Protein AF-A0A534CPM8-F1 (afdb_monomer_lite)

Structure (mmCIF, N/CA/C/O backbone):
data_AF-A0A534CPM8-F1
#
_entry.id   AF-A0A534CPM8-F1
#
loop_
_atom_site.group_PDB
_atom_site.id
_atom_site.type_symbol
_atom_site.label_atom_id
_atom_site.label_alt_id
_atom_site.label_comp_id
_atom_site.label_asym_id
_atom_site.label_entity_id
_atom_site.label_seq_id
_atom_site.pdbx_PDB_ins_code
_atom_site.Cartn_x
_atom_site.Cartn_y
_atom_site.Cartn_z
_atom_site.occupancy
_atom_site.B_iso_or_equiv
_atom_site.auth_seq_id
_atom_site.auth_comp_id
_atom_site.auth_asym_id
_atom_site.auth_atom_id
_atom_site.pdbx_PDB_model_num
ATOM 1 N N . MET A 1 1 ? -31.915 5.706 25.051 1.00 58.00 1 MET A N 1
ATOM 2 C CA . MET A 1 1 ? -32.765 5.298 23.914 1.00 58.00 1 MET A CA 1
ATOM 3 C C . MET A 1 1 ? -32.071 4.129 23.241 1.00 58.00 1 MET A C 1
ATOM 5 O O . MET A 1 1 ? -30.913 4.283 22.853 1.00 58.00 1 MET A O 1
ATOM 9 N N . ASP A 1 2 ? -32.713 2.965 23.218 1.00 71.50 2 ASP A N 1
ATOM 10 C CA . ASP A 1 2 ? -32.132 1.778 22.596 1.00 71.50 2 ASP A CA 1
ATOM 11 C C . ASP A 1 2 ? -32.227 1.932 21.075 1.00 71.50 2 ASP A C 1
ATOM 13 O O . ASP A 1 2 ? -33.300 2.225 20.547 1.00 71.50 2 ASP A O 1
ATOM 17 N N . MET A 1 3 ? -31.090 1.872 20.386 1.00 85.31 3 MET A N 1
ATOM 18 C CA . MET A 1 3 ? -31.023 2.078 18.938 1.00 85.31 3 MET A CA 1
ATOM 19 C C . MET A 1 3 ? -30.599 0.767 18.287 1.00 85.31 3 MET A C 1
ATOM 21 O O . MET A 1 3 ? -29.641 0.150 18.760 1.00 85.31 3 MET A O 1
ATOM 25 N N . PRO A 1 4 ? -31.262 0.346 17.196 1.00 90.06 4 PRO A N 1
ATOM 26 C CA . PRO A 1 4 ? -30.927 -0.906 16.539 1.00 90.06 4 PRO A CA 1
ATOM 27 C C . PRO A 1 4 ? -29.489 -0.857 16.032 1.00 90.06 4 PRO A C 1
ATOM 29 O O . PRO A 1 4 ? -29.071 0.141 15.439 1.00 90.06 4 PRO A O 1
ATOM 32 N N . THR A 1 5 ? -28.755 -1.946 16.243 1.00 91.62 5 THR A N 1
ATOM 33 C CA . THR A 1 5 ? -27.402 -2.110 15.712 1.00 91.62 5 THR A CA 1
ATOM 34 C C . THR A 1 5 ? -27.419 -3.069 14.527 1.00 91.62 5 THR A C 1
ATOM 36 O O . THR A 1 5 ? -28.100 -4.093 14.561 1.00 91.62 5 THR A O 1
ATOM 39 N N . ARG A 1 6 ? -26.688 -2.728 13.465 1.00 92.12 6 ARG A N 1
ATOM 40 C CA . ARG A 1 6 ? -26.524 -3.530 12.251 1.00 92.12 6 ARG A CA 1
ATOM 41 C C . ARG A 1 6 ? -25.047 -3.615 11.894 1.00 92.12 6 ARG A C 1
ATOM 43 O O . ARG A 1 6 ? -24.340 -2.615 11.954 1.00 92.12 6 ARG A O 1
ATOM 50 N N . VAL A 1 7 ? -24.608 -4.799 11.486 1.00 92.19 7 VAL A N 1
ATOM 51 C CA . VAL A 1 7 ? -23.301 -5.005 10.858 1.00 92.19 7 VAL A CA 1
ATOM 52 C C . VAL A 1 7 ? -23.539 -5.023 9.351 1.00 92.19 7 VAL A C 1
ATOM 54 O O . VAL A 1 7 ? -24.242 -5.901 8.853 1.00 92.19 7 VAL A O 1
ATOM 57 N N . LEU A 1 8 ? -23.032 -4.020 8.640 1.00 91.25 8 LEU A N 1
ATOM 58 C CA . LEU A 1 8 ? -23.205 -3.880 7.195 1.00 91.25 8 LEU A CA 1
ATOM 59 C C . LEU A 1 8 ? -21.972 -4.450 6.477 1.00 91.25 8 LEU A C 1
ATOM 61 O O . LEU A 1 8 ? -20.856 -4.080 6.846 1.00 91.25 8 LEU A O 1
ATOM 65 N N . PRO A 1 9 ? -22.132 -5.329 5.473 1.00 88.81 9 PRO A N 1
ATOM 66 C CA . PRO A 1 9 ? -21.006 -5.840 4.694 1.00 88.81 9 PRO A CA 1
ATOM 67 C C . PRO A 1 9 ? -20.403 -4.744 3.806 1.00 88.81 9 PRO A C 1
ATOM 69 O O . PRO A 1 9 ? -21.134 -3.903 3.286 1.00 88.81 9 PRO A O 1
ATOM 72 N N . GLY A 1 10 ? -19.083 -4.773 3.605 1.00 80.50 10 GLY A N 1
ATOM 73 C CA . GLY A 1 10 ? -18.386 -3.846 2.706 1.00 80.50 10 GLY A CA 1
ATOM 74 C C . GLY A 1 10 ? -18.377 -4.243 1.230 1.00 80.50 10 GLY A C 1
ATOM 75 O O . GLY A 1 10 ? -17.925 -3.466 0.391 1.00 80.50 10 GLY A O 1
ATOM 76 N N . SER A 1 11 ? -18.871 -5.434 0.888 1.00 74.12 11 SER A N 1
ATOM 77 C CA . SER A 1 11 ? -18.940 -5.919 -0.494 1.00 74.12 11 SER A CA 1
ATOM 78 C C . SER A 1 11 ? -19.777 -5.006 -1.416 1.00 74.12 11 SER A C 1
ATOM 80 O O . SER A 1 11 ? -20.786 -4.457 -0.971 1.00 74.12 11 SER A O 1
ATOM 82 N N . PRO A 1 12 ? -19.423 -4.902 -2.715 1.00 68.31 12 PRO A N 1
ATOM 83 C CA . PRO A 1 12 ? -18.319 -5.608 -3.376 1.00 68.31 12 PRO A CA 1
ATOM 84 C C . PRO A 1 12 ? -16.942 -4.966 -3.150 1.00 68.31 12 PRO A C 1
ATOM 86 O O . PRO A 1 12 ? -15.945 -5.640 -3.354 1.00 68.31 12 PRO A O 1
ATOM 89 N N . THR A 1 13 ? -16.881 -3.710 -2.704 1.00 64.88 13 THR A N 1
ATOM 90 C CA . THR A 1 13 ? -15.644 -2.907 -2.694 1.00 64.88 13 THR A CA 1
ATOM 91 C C . THR A 1 13 ? -14.686 -3.247 -1.551 1.00 64.88 13 THR A C 1
ATOM 93 O O . THR A 1 13 ? -13.485 -3.186 -1.738 1.00 64.88 13 THR A O 1
ATOM 96 N N . HIS A 1 14 ? -15.198 -3.613 -0.373 1.00 73.56 14 HIS A N 1
ATOM 97 C CA . HIS A 1 14 ? -14.393 -3.972 0.803 1.00 73.56 14 HIS A CA 1
ATOM 98 C C . HIS A 1 14 ? -14.878 -5.316 1.380 1.00 73.56 14 HIS A C 1
ATOM 100 O O . HIS A 1 14 ? -15.466 -5.352 2.466 1.00 73.56 14 HIS A O 1
ATOM 106 N N . PRO A 1 15 ? -14.725 -6.435 0.648 1.00 80.56 15 PRO A N 1
ATOM 107 C CA . PRO A 1 15 ? -15.372 -7.711 0.981 1.00 80.56 15 PRO A CA 1
ATOM 108 C C . PRO A 1 15 ? -14.913 -8.325 2.315 1.00 80.56 15 PRO A C 1
ATOM 110 O O . PRO A 1 15 ? -15.664 -9.082 2.947 1.00 80.56 15 PRO A O 1
ATOM 113 N N . ASP A 1 16 ? -13.717 -7.951 2.767 1.00 86.75 16 ASP A N 1
ATOM 114 C CA . ASP A 1 16 ? -13.111 -8.411 4.017 1.00 86.75 16 ASP A CA 1
ATOM 115 C C . ASP A 1 16 ? -13.484 -7.554 5.234 1.00 86.75 16 ASP A C 1
ATOM 117 O O . ASP A 1 16 ? -13.165 -7.905 6.375 1.00 86.75 16 ASP A O 1
ATOM 121 N N . TYR A 1 17 ? -14.230 -6.468 5.017 1.00 89.50 17 TYR A N 1
ATOM 122 C CA . TYR A 1 17 ? -14.574 -5.490 6.041 1.00 89.50 17 TYR A CA 1
ATOM 123 C C . TYR A 1 17 ? -16.085 -5.356 6.246 1.00 89.50 17 TYR A C 1
ATOM 125 O O . TYR A 1 17 ? -16.918 -5.714 5.409 1.00 89.50 17 TYR A O 1
ATOM 133 N N . VAL A 1 18 ? -16.440 -4.811 7.405 1.00 92.19 18 VAL A N 1
ATOM 134 C CA . VAL A 1 18 ? -17.804 -4.462 7.799 1.00 92.19 18 VAL A CA 1
ATOM 135 C C . VAL A 1 18 ? -17.855 -3.056 8.392 1.00 92.19 18 VAL A C 1
ATOM 137 O O . VAL A 1 18 ? -16.862 -2.560 8.929 1.00 92.19 18 VAL A O 1
ATOM 140 N N . LEU A 1 19 ? -19.033 -2.434 8.334 1.00 93.12 19 LEU A N 1
ATOM 141 C CA . LEU A 1 19 ? -19.371 -1.232 9.100 1.00 93.12 19 LEU A CA 1
ATOM 142 C C . LEU A 1 19 ? -20.299 -1.602 10.246 1.00 93.12 19 LEU A C 1
ATOM 144 O O . LEU A 1 19 ? -21.216 -2.408 10.083 1.00 93.12 19 LEU A O 1
ATOM 148 N N . LEU A 1 20 ? -20.118 -0.949 11.388 1.00 94.19 20 LEU A N 1
ATOM 149 C CA . LEU A 1 20 ? -21.043 -1.057 12.505 1.00 94.19 20 LEU A CA 1
ATOM 150 C C . LEU A 1 20 ? -21.961 0.166 12.528 1.00 94.19 20 LEU A C 1
ATOM 152 O O . LEU A 1 20 ? -21.512 1.282 12.764 1.00 94.19 20 LEU A O 1
ATOM 156 N N . GLN A 1 21 ? -23.252 -0.035 12.284 1.00 93.88 21 GLN A N 1
ATOM 157 C CA . GLN A 1 21 ? -24.264 1.018 12.310 1.00 93.88 21 GLN A CA 1
ATOM 158 C C . GLN A 1 21 ? -25.115 0.902 13.576 1.00 93.88 21 GLN A C 1
ATOM 160 O O . GLN A 1 21 ? -25.630 -0.173 13.867 1.00 93.88 21 GLN A O 1
ATOM 165 N N . ARG A 1 22 ? -25.331 2.009 14.291 1.00 92.69 22 ARG A N 1
ATOM 166 C CA . ARG A 1 22 ? -26.252 2.131 15.428 1.00 92.69 22 ARG A CA 1
ATOM 167 C C . ARG A 1 22 ? -27.269 3.237 15.141 1.00 92.69 22 ARG A C 1
ATOM 169 O O . ARG A 1 22 ? -26.948 4.422 15.195 1.00 92.69 22 ARG A O 1
ATOM 176 N N . GLY A 1 23 ? -28.510 2.868 14.823 1.00 91.81 23 GLY A N 1
ATOM 177 C CA . GLY A 1 23 ? -29.510 3.823 14.335 1.00 91.81 23 GLY A CA 1
ATOM 178 C C . GLY A 1 23 ? -28.998 4.572 13.089 1.00 91.81 23 GLY A C 1
ATOM 179 O O . GLY A 1 23 ? -28.597 3.916 12.129 1.00 91.81 23 GLY A O 1
ATOM 180 N N . PRO A 1 24 ? -28.983 5.918 13.069 1.00 91.94 24 PRO A N 1
ATOM 181 C CA . PRO A 1 24 ? -28.418 6.687 11.957 1.00 91.94 24 PRO A CA 1
ATOM 182 C C . PRO A 1 24 ? -26.885 6.810 12.006 1.00 91.94 24 PRO A C 1
ATOM 184 O O . PRO A 1 24 ? -26.286 7.304 11.056 1.00 91.94 24 PRO A O 1
ATOM 187 N N . GLN A 1 25 ? -26.242 6.405 13.103 1.00 93.94 25 GLN A N 1
ATOM 188 C CA . GLN A 1 25 ? -24.810 6.600 13.307 1.00 93.94 25 GLN A CA 1
ATOM 189 C C . GLN A 1 25 ? -24.024 5.425 12.734 1.00 93.94 25 GLN A C 1
ATOM 191 O O . GLN A 1 25 ? -24.360 4.269 12.983 1.00 93.94 25 GLN A O 1
ATOM 196 N N . VAL A 1 26 ? -22.941 5.718 12.022 1.00 95.50 26 VAL A N 1
ATOM 197 C CA . VAL A 1 26 ? -21.883 4.739 11.755 1.00 95.50 26 VAL A CA 1
ATOM 198 C C . VAL A 1 26 ? -20.845 4.877 12.859 1.00 95.50 26 VAL A C 1
ATOM 200 O O . VAL A 1 26 ? -20.472 5.996 13.201 1.00 95.50 26 VAL A O 1
ATOM 203 N N . LEU A 1 27 ? -20.422 3.762 13.443 1.00 95.69 27 LEU A N 1
ATOM 204 C CA . LEU A 1 27 ? -19.420 3.718 14.498 1.00 95.69 27 LEU A CA 1
ATOM 205 C C . LEU A 1 27 ? -18.041 3.426 13.900 1.00 95.69 27 LEU A C 1
ATOM 207 O O . LEU A 1 27 ? -17.916 2.619 12.981 1.00 95.69 27 LEU A O 1
ATOM 211 N N . ALA A 1 28 ? -17.014 4.074 14.438 1.00 96.38 28 ALA A N 1
ATOM 212 C CA . ALA A 1 28 ? -15.636 3.981 13.981 1.00 96.38 28 ALA A CA 1
ATOM 213 C C . ALA A 1 28 ? -14.686 3.724 15.155 1.00 96.38 28 ALA A C 1
ATOM 215 O O . ALA A 1 28 ? -14.896 4.238 16.253 1.00 96.38 28 ALA A O 1
ATOM 216 N N . LEU A 1 29 ? -13.634 2.943 14.915 1.00 95.69 29 LEU A N 1
ATOM 217 C CA . LEU A 1 29 ? -12.526 2.769 15.852 1.00 95.69 29 LEU A CA 1
ATOM 218 C C . LEU A 1 29 ? -11.709 4.054 15.904 1.00 95.69 29 LEU A C 1
ATOM 220 O O . LEU A 1 29 ? -11.293 4.542 14.858 1.00 95.69 29 LEU A O 1
ATOM 224 N N . GLU A 1 30 ? -11.425 4.548 17.102 1.00 93.44 30 GLU A N 1
ATOM 225 C CA . GLU A 1 30 ? -10.621 5.749 17.330 1.00 93.44 30 GLU A CA 1
ATOM 226 C C . GLU A 1 30 ? -9.337 5.392 18.083 1.00 93.44 30 GLU A C 1
ATOM 228 O O . GLU A 1 30 ? -9.372 4.730 19.125 1.00 93.44 30 GLU A O 1
ATOM 233 N N . GLN A 1 31 ? -8.194 5.838 17.569 1.00 91.81 31 GLN A N 1
ATOM 234 C CA . GLN A 1 31 ? -6.881 5.467 18.087 1.00 91.81 31 GLN A CA 1
ATOM 235 C C . GLN A 1 31 ? -6.671 5.964 19.515 1.00 91.81 31 GLN A C 1
ATOM 237 O O . GLN A 1 31 ? -6.157 5.217 20.349 1.00 91.81 31 GLN A O 1
ATOM 242 N N . ALA A 1 32 ? -7.087 7.195 19.822 1.00 91.31 32 ALA A N 1
ATOM 243 C CA . ALA A 1 32 ? -6.869 7.778 21.145 1.00 91.31 32 ALA A CA 1
ATOM 244 C C . ALA A 1 32 ? -7.667 7.072 22.260 1.00 91.31 32 ALA A C 1
ATOM 246 O O . ALA A 1 32 ? -7.272 7.129 23.423 1.00 91.31 32 ALA A O 1
ATOM 247 N N . LEU A 1 33 ? -8.759 6.387 21.910 1.00 92.62 33 LEU A N 1
ATOM 248 C CA . LEU A 1 33 ? -9.573 5.588 22.834 1.00 92.62 33 LEU A CA 1
ATOM 249 C C . LEU A 1 33 ? -9.106 4.129 22.944 1.00 92.62 33 LEU A C 1
ATOM 251 O O . LEU A 1 33 ? -9.499 3.414 23.860 1.00 92.62 33 LEU A O 1
ATOM 255 N N . ASN A 1 34 ? -8.225 3.685 22.046 1.00 93.69 34 ASN A N 1
ATOM 256 C CA . ASN A 1 34 ? -7.687 2.326 22.025 1.00 93.69 34 ASN A CA 1
ATOM 257 C C . ASN A 1 34 ? -6.146 2.324 22.102 1.00 93.69 34 ASN A C 1
ATOM 259 O O . ASN A 1 34 ? -5.490 1.744 21.237 1.00 93.69 34 ASN A O 1
ATOM 263 N N . PRO A 1 35 ? -5.520 2.936 23.128 1.00 91.56 35 PRO A N 1
ATOM 264 C CA . PRO A 1 35 ? -4.059 3.070 23.196 1.00 91.56 35 PRO A CA 1
ATOM 265 C C . PRO A 1 35 ? -3.321 1.730 23.344 1.00 91.56 35 PRO A C 1
ATOM 267 O O . PRO A 1 35 ? -2.136 1.640 23.041 1.00 91.56 35 PRO A O 1
ATOM 270 N N . SER A 1 36 ? -4.007 0.679 23.804 1.00 90.44 36 SER A N 1
ATOM 271 C CA . SER A 1 36 ? -3.463 -0.682 23.907 1.00 90.44 36 SER A CA 1
ATOM 272 C C . SER A 1 36 ? -3.589 -1.493 22.612 1.00 90.44 36 SER A C 1
ATOM 274 O O . SER A 1 36 ? -3.167 -2.652 22.580 1.00 90.44 36 SER A O 1
ATOM 276 N N . VAL A 1 37 ? -4.182 -0.909 21.565 1.00 92.69 37 VAL A N 1
ATOM 277 C CA . VAL A 1 37 ? -4.329 -1.501 20.236 1.00 92.69 37 VAL A CA 1
ATOM 278 C C . VAL A 1 37 ? -3.284 -0.870 19.310 1.00 92.69 37 VAL A C 1
ATOM 280 O O . VAL A 1 37 ? -3.469 0.261 18.857 1.00 92.69 37 VAL A O 1
ATOM 283 N N . PRO A 1 38 ? -2.183 -1.580 19.009 1.00 87.56 38 PRO A N 1
ATOM 284 C CA . PRO A 1 38 ? -1.089 -1.025 18.212 1.00 87.56 38 PRO A CA 1
ATOM 285 C C . PRO A 1 38 ? -1.476 -0.826 16.743 1.00 87.56 38 PRO A C 1
ATOM 287 O O . PRO A 1 38 ? -0.929 0.035 16.063 1.00 87.56 38 PRO A O 1
ATOM 290 N N . TYR A 1 39 ? -2.431 -1.623 16.262 1.00 89.94 39 TYR A N 1
ATOM 291 C CA . TYR A 1 39 ? -2.781 -1.743 14.857 1.00 89.94 39 TYR A CA 1
ATOM 292 C C . TYR A 1 39 ? -4.299 -1.749 14.700 1.00 89.94 39 TYR A C 1
ATOM 294 O O . TYR A 1 39 ? -4.918 -2.814 14.694 1.00 89.94 39 TYR A O 1
ATOM 302 N N . LEU A 1 40 ? -4.927 -0.575 14.561 1.00 91.31 40 LEU A N 1
ATOM 303 C CA . LEU A 1 40 ? -6.383 -0.525 14.371 1.00 91.31 40 LEU A CA 1
ATOM 304 C C . LEU A 1 40 ? -6.836 -1.353 13.160 1.00 91.31 40 LEU A C 1
ATOM 306 O O . LEU A 1 40 ? -7.941 -1.888 13.182 1.00 91.31 40 LEU A O 1
ATOM 310 N N . HIS A 1 41 ? -5.996 -1.483 12.128 1.00 88.06 41 HIS A N 1
ATOM 311 C CA . HIS A 1 41 ? -6.177 -2.298 10.912 1.00 88.06 41 HIS A CA 1
ATOM 312 C C . HIS A 1 41 ? -6.055 -3.791 11.076 1.00 88.06 41 HIS A C 1
ATOM 314 O O . HIS A 1 41 ? -6.475 -4.520 10.183 1.00 88.06 41 HIS A O 1
ATOM 320 N N . ARG A 1 42 ? -5.642 -4.243 12.254 1.00 92.88 42 ARG A N 1
ATOM 321 C CA . ARG A 1 42 ? -5.724 -5.644 12.663 1.00 92.88 42 ARG A CA 1
ATOM 322 C C . ARG A 1 42 ? -6.737 -5.828 13.792 1.00 92.88 42 ARG A C 1
ATOM 324 O O . ARG A 1 42 ? -6.596 -6.723 14.618 1.00 92.88 42 ARG A O 1
ATOM 331 N N . VAL A 1 43 ? -7.754 -4.962 13.836 1.00 94.44 43 VAL A N 1
ATOM 332 C CA . VAL A 1 43 ? -8.958 -5.161 14.649 1.00 94.44 43 VAL A CA 1
ATOM 333 C C . VAL A 1 43 ? -10.052 -5.758 13.781 1.00 94.44 43 VAL A C 1
ATOM 335 O O . VAL A 1 43 ? -10.387 -5.209 12.726 1.00 94.44 43 VAL A O 1
ATOM 338 N N . ALA A 1 44 ? -10.645 -6.838 14.273 1.00 94.25 44 ALA A N 1
ATOM 339 C CA . ALA A 1 44 ? -11.812 -7.462 13.686 1.00 94.25 44 ALA A CA 1
ATOM 340 C C . ALA A 1 44 ? -12.990 -7.508 14.661 1.00 94.25 44 ALA A C 1
ATOM 342 O O . ALA A 1 44 ? -12.807 -7.648 15.872 1.00 94.25 44 ALA A O 1
ATOM 343 N N . LEU A 1 45 ? -14.213 -7.436 14.137 1.00 90.69 45 LEU A N 1
ATOM 344 C CA . LEU A 1 45 ? -15.409 -7.696 14.938 1.00 90.69 45 LEU A CA 1
ATOM 345 C C . LEU A 1 45 ? -15.649 -9.199 15.023 1.00 90.69 45 LEU A C 1
ATOM 347 O O . LEU A 1 45 ? -15.593 -9.912 14.017 1.00 90.69 45 LEU A O 1
ATOM 351 N N . THR A 1 46 ? -15.950 -9.678 16.231 1.00 76.00 46 THR A N 1
ATOM 352 C CA . THR A 1 46 ? -16.437 -11.046 16.404 1.00 76.00 46 THR A CA 1
ATOM 353 C C . THR A 1 46 ? -17.777 -11.155 15.666 1.00 76.00 46 THR A C 1
ATOM 355 O O . THR A 1 46 ? -18.686 -10.363 15.898 1.00 76.00 46 THR A O 1
ATOM 358 N N . GLY A 1 47 ? -17.869 -12.048 14.674 1.00 67.25 47 GLY A N 1
ATOM 359 C CA . GLY A 1 47 ? -19.073 -12.172 13.844 1.00 67.25 47 GLY A CA 1
ATOM 360 C C . GLY A 1 47 ? -20.332 -12.462 14.675 1.00 67.25 47 GLY A C 1
ATOM 361 O O . GLY A 1 47 ? -20.246 -13.018 15.768 1.00 67.25 47 GLY A O 1
ATOM 362 N N . GLY A 1 48 ? -21.507 -12.110 14.144 1.00 69.50 48 GLY A N 1
ATOM 363 C CA . GLY A 1 48 ? -22.801 -12.273 14.819 1.00 69.50 48 GLY A CA 1
ATOM 364 C C . GLY A 1 48 ? -23.449 -10.939 15.199 1.00 69.50 48 GLY A C 1
ATOM 365 O O . GLY A 1 48 ? -23.193 -9.908 14.576 1.00 69.50 48 GLY A O 1
ATOM 366 N N . THR A 1 49 ? -24.325 -10.960 16.208 1.00 74.50 49 THR A N 1
ATOM 367 C CA . THR A 1 49 ? -24.970 -9.749 16.731 1.00 74.50 49 THR A CA 1
ATOM 368 C C . THR A 1 49 ? -23.975 -8.967 17.581 1.00 74.50 49 THR A C 1
ATOM 370 O O . THR A 1 49 ? -23.667 -9.359 18.703 1.00 74.50 49 THR A O 1
ATOM 373 N N . VAL A 1 50 ? -23.492 -7.841 17.060 1.00 83.69 50 VAL A N 1
ATOM 374 C CA . VAL A 1 50 ? -22.674 -6.894 17.823 1.00 83.69 50 VAL A CA 1
ATOM 375 C C . VAL A 1 50 ? -23.606 -5.947 18.578 1.00 83.69 50 VAL A C 1
ATOM 377 O O . VAL A 1 50 ? -24.463 -5.304 17.972 1.00 83.69 50 VAL A O 1
ATOM 380 N N . THR A 1 51 ? -23.452 -5.854 19.900 1.00 85.88 51 THR A N 1
ATOM 381 C CA . THR A 1 51 ? -24.243 -4.951 20.752 1.00 85.88 51 THR A CA 1
ATOM 382 C C . THR A 1 51 ? -23.322 -3.930 21.422 1.00 85.88 51 THR A C 1
ATOM 384 O O . THR A 1 51 ? -22.686 -4.253 22.425 1.00 85.88 51 THR A O 1
ATOM 387 N N . PRO A 1 52 ? -23.231 -2.699 20.889 1.00 88.50 52 PRO A N 1
ATOM 388 C CA . PRO A 1 52 ? -22.405 -1.647 21.454 1.00 88.50 52 PRO A CA 1
ATOM 389 C C . PRO A 1 52 ? -22.948 -1.230 22.816 1.00 88.50 52 PRO A C 1
ATOM 391 O O . PRO A 1 52 ? -24.104 -0.818 22.940 1.00 88.50 52 PRO A O 1
ATOM 394 N N . ARG A 1 53 ? -22.106 -1.320 23.843 1.00 90.75 53 ARG A N 1
ATOM 395 C CA . ARG A 1 53 ? -22.421 -0.866 25.202 1.00 90.75 53 ARG A CA 1
ATOM 396 C C . ARG A 1 53 ? -21.938 0.563 25.366 1.00 90.75 53 ARG A C 1
ATOM 398 O O . ARG A 1 53 ? -20.852 0.883 24.906 1.00 90.75 53 ARG A O 1
ATOM 405 N N . SER A 1 54 ? -22.709 1.428 26.020 1.00 87.94 54 SER A N 1
ATOM 406 C CA . SER A 1 54 ? -22.200 2.763 26.356 1.00 87.94 54 SER A CA 1
ATOM 407 C C . SER A 1 54 ? -21.002 2.616 27.292 1.00 87.94 54 SER A C 1
ATOM 409 O O . SER A 1 54 ? -21.118 1.962 28.327 1.00 87.94 54 SER A O 1
ATOM 411 N N . ALA A 1 55 ? -19.875 3.222 26.936 1.00 84.12 55 ALA A N 1
ATOM 412 C CA . ALA A 1 55 ? -18.692 3.274 27.783 1.00 84.12 55 ALA A CA 1
ATOM 413 C C . ALA A 1 55 ? -18.676 4.575 28.596 1.00 84.12 55 ALA A C 1
ATOM 415 O O . ALA A 1 55 ? -19.327 5.559 28.234 1.00 84.12 55 ALA A O 1
ATOM 416 N N . ALA A 1 56 ? -17.935 4.579 29.705 1.00 76.69 56 ALA A N 1
ATOM 417 C CA . ALA A 1 56 ? -17.682 5.804 30.450 1.00 76.69 56 ALA A CA 1
ATOM 418 C C . ALA A 1 56 ? -16.845 6.774 29.603 1.00 76.69 56 ALA A C 1
ATOM 420 O O . ALA A 1 56 ? -15.923 6.362 28.897 1.00 76.69 56 ALA A O 1
ATOM 421 N N . LEU A 1 57 ? -17.163 8.064 29.697 1.00 71.69 57 LEU A N 1
ATOM 422 C CA . LEU A 1 57 ? -16.414 9.117 29.020 1.00 71.69 57 LEU A CA 1
ATOM 423 C C . LEU A 1 57 ? -14.982 9.157 29.560 1.00 71.69 57 LEU A C 1
ATOM 425 O O . LEU A 1 57 ? -14.765 9.250 30.769 1.00 71.69 57 LEU A O 1
ATOM 429 N N . VAL A 1 58 ? -14.004 9.098 28.660 1.00 69.12 58 VAL A N 1
ATOM 430 C CA . VAL A 1 58 ? -12.592 9.258 29.015 1.00 69.12 58 VAL A CA 1
ATOM 431 C C . VAL A 1 58 ? -12.312 10.745 29.260 1.00 69.12 58 VAL A C 1
ATOM 433 O O . VAL A 1 58 ? -12.834 11.615 28.560 1.00 69.12 58 VAL A O 1
ATOM 436 N N . ALA A 1 59 ? -11.493 11.073 30.262 1.00 64.19 59 ALA A N 1
ATOM 437 C CA . ALA A 1 59 ? -11.113 12.458 30.534 1.00 64.19 59 ALA A CA 1
ATOM 438 C C . ALA A 1 59 ? -10.492 13.108 29.279 1.00 64.19 59 ALA A C 1
ATOM 440 O O . ALA A 1 59 ? -9.586 12.547 28.668 1.00 64.19 59 ALA A O 1
ATOM 441 N N . GLY A 1 60 ? -11.000 14.279 28.880 1.00 69.19 60 GLY A N 1
ATOM 442 C CA . GLY A 1 60 ? -10.587 14.976 27.653 1.00 69.19 60 GLY A CA 1
ATOM 443 C C . GLY A 1 60 ? -11.428 14.668 26.405 1.00 69.19 60 GLY A C 1
ATOM 444 O O . GLY A 1 60 ? -11.313 15.396 25.424 1.00 69.19 60 GLY A O 1
ATOM 445 N N . TRP A 1 61 ? -12.322 13.672 26.449 1.00 71.75 61 TRP A N 1
ATOM 446 C CA . TRP A 1 61 ? -13.236 13.329 25.345 1.00 71.75 61 TRP A CA 1
ATOM 447 C C . TRP A 1 61 ? -14.593 14.058 25.378 1.00 71.75 61 TRP A C 1
ATOM 449 O O . TRP A 1 61 ? -15.419 13.880 24.483 1.00 71.75 61 TRP A O 1
ATOM 459 N N . GLY A 1 62 ? -14.806 14.939 26.362 1.00 69.81 62 GLY A N 1
ATOM 460 C CA . GLY A 1 62 ? -16.021 15.753 26.485 1.00 69.81 62 GLY A CA 1
ATOM 461 C C . GLY A 1 62 ? -17.294 14.913 26.633 1.00 69.81 62 GLY A C 1
ATOM 462 O O . GLY A 1 62 ? -17.242 13.794 27.130 1.00 69.81 62 GLY A O 1
ATOM 463 N N . GLU A 1 63 ? -18.434 15.445 26.186 1.00 70.94 63 GLU A N 1
ATOM 464 C CA . GLU A 1 63 ? -19.743 14.760 26.191 1.00 70.94 63 GLU A CA 1
ATOM 465 C C . GLU A 1 63 ? -19.954 13.826 24.975 1.00 70.94 63 GLU A C 1
ATOM 467 O O . GLU A 1 63 ? -21.084 13.449 24.657 1.00 70.94 63 GLU A O 1
ATOM 472 N N . ARG A 1 64 ? -18.884 13.464 24.252 1.00 84.06 64 ARG A N 1
ATOM 473 C CA . ARG A 1 64 ? -18.975 12.655 23.024 1.00 84.06 64 ARG A CA 1
ATOM 474 C C . ARG A 1 64 ? -19.329 11.209 23.330 1.00 84.06 64 ARG A C 1
ATOM 476 O O . ARG A 1 64 ? -18.826 10.620 24.276 1.00 84.06 64 ARG A O 1
ATOM 483 N N . GLN A 1 65 ? -20.164 10.603 22.497 1.00 89.31 65 GLN A N 1
ATOM 484 C CA . GLN A 1 65 ? -20.605 9.230 22.720 1.00 89.31 65 GLN A CA 1
ATOM 485 C C . GLN A 1 65 ? -19.462 8.243 22.473 1.00 89.31 65 GLN A C 1
ATOM 487 O O . GLN A 1 65 ? -18.853 8.246 21.407 1.00 89.31 65 GLN A O 1
ATOM 492 N N . VAL A 1 66 ? -19.223 7.362 23.444 1.00 93.25 66 VAL A N 1
ATOM 493 C CA . VAL A 1 66 ? -18.273 6.254 23.320 1.00 93.25 66 VAL A CA 1
ATOM 494 C C . VAL A 1 66 ? -19.015 4.945 23.528 1.00 93.25 66 VAL A C 1
ATOM 496 O O . VAL A 1 66 ? -19.789 4.785 24.477 1.00 93.25 66 VAL A O 1
ATOM 499 N N . TYR A 1 67 ? -18.766 4.002 22.631 1.00 93.69 67 TYR A N 1
ATOM 500 C CA . TYR A 1 67 ? -19.327 2.666 22.663 1.00 93.69 67 TYR A CA 1
ATOM 501 C C . TYR A 1 67 ? -18.225 1.628 22.783 1.00 93.69 67 TYR A C 1
ATOM 503 O O . TYR A 1 67 ? -17.160 1.779 22.204 1.00 93.69 67 TYR A O 1
ATOM 511 N N . GLU A 1 68 ? -18.496 0.547 23.493 1.00 93.94 68 GLU A N 1
ATOM 512 C CA . GLU A 1 68 ? -17.600 -0.588 23.631 1.00 93.94 68 GLU A CA 1
ATOM 513 C C . GLU A 1 68 ? -18.212 -1.823 22.970 1.00 93.94 68 GLU A C 1
ATOM 515 O O . GLU A 1 68 ? -19.402 -2.108 23.148 1.00 93.94 68 GLU A O 1
ATOM 520 N N . VAL A 1 69 ? -17.394 -2.561 22.220 1.00 93.19 69 VAL A N 1
ATOM 521 C CA . VAL A 1 69 ? -17.756 -3.852 21.617 1.00 93.19 69 VAL A CA 1
ATOM 522 C C . VAL A 1 69 ? -16.635 -4.866 21.813 1.00 93.19 69 VAL A C 1
ATOM 524 O O . VAL A 1 69 ? -15.465 -4.498 21.900 1.00 93.19 69 VAL A O 1
ATOM 527 N N . ASP A 1 70 ? -16.984 -6.151 21.820 1.00 92.56 70 ASP A N 1
ATOM 528 C CA . ASP A 1 70 ? -15.996 -7.228 21.806 1.00 92.56 70 ASP A CA 1
ATOM 529 C C . ASP A 1 70 ? -15.404 -7.410 20.400 1.00 92.56 70 ASP A C 1
ATOM 531 O O . ASP A 1 70 ? -16.105 -7.718 19.427 1.00 92.56 70 ASP A O 1
ATOM 535 N N . GLY A 1 71 ? -14.087 -7.262 20.302 1.00 93.06 71 GLY A N 1
ATOM 536 C CA . GLY A 1 71 ? -13.317 -7.453 19.082 1.00 93.06 71 GLY 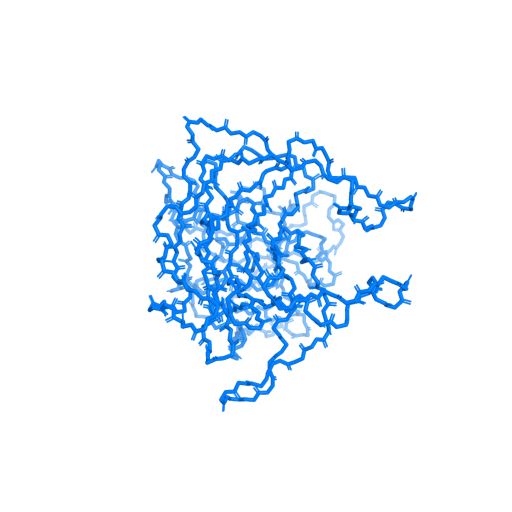A CA 1
ATOM 537 C C . GLY A 1 71 ? -12.193 -8.470 19.247 1.00 93.06 71 GLY A C 1
ATOM 538 O O . GLY A 1 71 ? -11.918 -8.984 20.333 1.00 93.06 71 GLY A O 1
ATOM 539 N N . ILE A 1 72 ? -11.533 -8.760 18.133 1.00 94.62 72 ILE A N 1
ATOM 540 C CA . ILE A 1 72 ? -10.261 -9.476 18.075 1.00 94.62 72 ILE A CA 1
ATOM 541 C C . ILE A 1 72 ? -9.210 -8.454 17.659 1.00 94.62 72 ILE A C 1
ATOM 543 O O . ILE A 1 72 ? -9.400 -7.747 16.675 1.00 94.62 72 ILE A O 1
ATOM 547 N N . VAL A 1 73 ? -8.123 -8.364 18.415 1.00 95.12 73 VAL A N 1
ATOM 548 C CA . VAL A 1 73 ? -7.011 -7.448 18.165 1.00 95.12 73 VAL A CA 1
ATOM 549 C C . VAL A 1 73 ? -5.766 -8.260 17.834 1.00 95.12 73 VAL A C 1
ATOM 551 O O . VAL A 1 73 ? -5.401 -9.158 18.591 1.00 95.12 73 VAL A O 1
ATOM 554 N N . GLY A 1 74 ? -5.093 -7.932 16.733 1.00 93.88 74 GLY A N 1
ATOM 555 C CA . GLY A 1 74 ? -3.755 -8.427 16.430 1.00 93.88 74 GLY A CA 1
ATOM 556 C C . GLY A 1 74 ? -2.698 -7.700 17.261 1.00 93.88 74 GLY A C 1
ATOM 557 O O . GLY A 1 74 ? -2.465 -6.504 17.076 1.00 93.88 74 GLY A O 1
ATOM 558 N N . LEU A 1 75 ? -2.055 -8.416 18.182 1.00 92.06 75 LEU A N 1
ATOM 559 C CA . LEU A 1 75 ? -0.972 -7.889 19.013 1.00 92.06 75 LEU A CA 1
ATOM 560 C C . LEU A 1 75 ? 0.388 -8.391 18.519 1.00 92.06 75 LEU A C 1
ATOM 562 O O . LEU A 1 75 ? 0.475 -9.552 18.116 1.00 92.06 75 LEU A O 1
ATOM 566 N N . PRO A 1 76 ? 1.454 -7.574 18.601 1.00 90.06 76 PRO A N 1
ATOM 567 C CA . PRO A 1 76 ? 2.812 -8.027 18.341 1.00 90.06 76 PRO A CA 1
ATOM 568 C C . PRO A 1 76 ? 3.140 -9.293 19.139 1.00 90.06 76 PRO A C 1
ATOM 570 O O . PRO A 1 76 ? 2.874 -9.372 20.344 1.00 90.06 76 PRO A O 1
ATOM 573 N N . ALA A 1 77 ? 3.709 -10.280 18.457 1.00 86.06 77 ALA A N 1
ATOM 574 C CA . ALA A 1 77 ? 4.257 -11.495 19.044 1.00 86.06 77 ALA A CA 1
ATOM 575 C C . ALA A 1 77 ? 5.714 -11.668 18.585 1.00 86.06 77 ALA A C 1
ATOM 577 O O . ALA A 1 77 ? 6.261 -10.798 17.910 1.00 86.06 77 ALA A O 1
ATOM 578 N N . GLU A 1 78 ? 6.364 -12.763 18.974 1.00 80.75 78 GLU A N 1
ATOM 579 C CA . GLU A 1 78 ? 7.673 -13.097 18.411 1.00 80.75 78 GLU A CA 1
ATOM 580 C C . GLU A 1 78 ? 7.525 -13.467 16.924 1.00 80.75 78 GLU A C 1
ATOM 582 O O . GLU A 1 78 ? 6.791 -14.395 16.580 1.00 80.75 78 GLU A O 1
ATOM 587 N N . GLY A 1 79 ? 8.231 -12.740 16.051 1.00 79.50 79 GLY A N 1
ATOM 588 C CA . GLY A 1 79 ? 8.211 -12.922 14.595 1.00 79.50 79 GLY A CA 1
ATOM 589 C C . GLY A 1 79 ? 7.240 -11.995 13.849 1.00 79.50 79 GLY A C 1
ATOM 590 O O . GLY A 1 79 ? 6.687 -11.056 14.413 1.00 79.50 79 GLY A O 1
ATOM 591 N N . ASP A 1 80 ? 7.019 -12.285 12.563 1.00 79.69 80 ASP A N 1
ATOM 592 C CA . ASP A 1 80 ? 6.233 -11.448 11.635 1.00 79.69 80 ASP A CA 1
ATOM 593 C C . ASP A 1 80 ? 4.723 -11.755 11.670 1.00 79.69 80 ASP A C 1
ATOM 595 O O . ASP A 1 80 ? 3.996 -11.494 10.710 1.00 79.69 80 ASP A O 1
ATOM 599 N N . GLN A 1 81 ? 4.238 -12.375 12.747 1.00 89.25 81 GLN A N 1
ATOM 600 C CA . GLN A 1 81 ? 2.830 -12.721 12.921 1.00 89.25 81 GLN A CA 1
ATOM 601 C C . GLN A 1 81 ? 2.290 -12.105 14.207 1.00 89.25 81 GLN A C 1
ATOM 603 O O . GLN A 1 81 ? 2.917 -12.132 15.264 1.00 89.25 81 GLN A O 1
ATOM 608 N N . LEU A 1 82 ? 1.087 -11.567 14.115 1.00 91.38 82 LEU A N 1
ATOM 609 C CA . LEU A 1 82 ? 0.325 -11.031 15.217 1.00 91.38 82 LEU A CA 1
ATOM 610 C C . LEU A 1 82 ? -0.411 -12.154 15.929 1.00 91.38 82 LEU A C 1
ATOM 612 O O . LEU A 1 82 ? -1.028 -13.028 15.318 1.00 91.38 82 LEU A O 1
ATOM 616 N N . ARG A 1 83 ? -0.410 -12.082 17.256 1.00 92.75 83 ARG A N 1
ATOM 617 C CA . ARG A 1 83 ? -1.249 -12.930 18.091 1.00 92.75 83 ARG A CA 1
ATOM 618 C C . ARG A 1 83 ? -2.659 -12.333 18.144 1.00 92.75 83 ARG A C 1
ATOM 620 O O . ARG A 1 83 ? -2.805 -11.225 18.665 1.00 92.75 83 ARG A O 1
ATOM 627 N N . PRO A 1 84 ? -3.698 -13.042 17.670 1.00 93.19 84 PRO A N 1
ATOM 628 C CA . PRO A 1 84 ? -5.074 -12.601 17.849 1.00 93.19 84 PRO A CA 1
ATOM 629 C C . PRO A 1 84 ? -5.470 -12.714 19.325 1.00 93.19 84 PRO A C 1
ATOM 631 O O . PRO A 1 84 ? -5.310 -13.765 19.946 1.00 93.19 84 PRO A O 1
ATOM 634 N N . GLU A 1 85 ? -6.023 -11.648 19.892 1.00 93.62 85 GLU A N 1
ATOM 635 C CA . GLU A 1 85 ? -6.498 -11.623 21.275 1.00 93.62 85 GLU A CA 1
ATOM 636 C C . GLU A 1 85 ? -7.887 -10.985 21.345 1.00 93.62 85 GLU A C 1
ATOM 638 O O . GLU A 1 85 ? -8.126 -9.929 20.761 1.00 93.62 85 GLU A O 1
ATOM 643 N N . ARG A 1 86 ? -8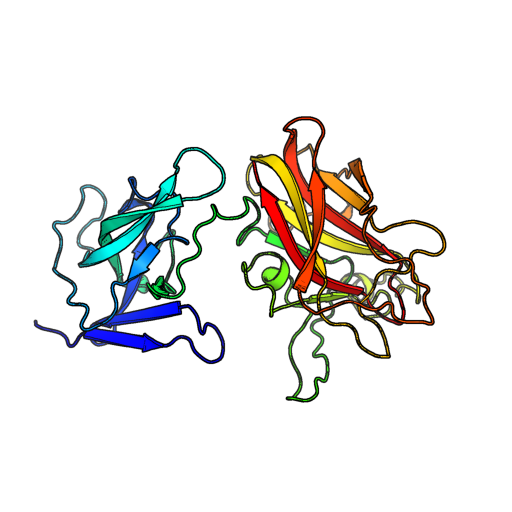.824 -11.619 22.059 1.00 93.12 86 ARG A N 1
ATOM 644 C CA . ARG A 1 86 ? -10.152 -11.034 22.280 1.00 93.12 86 ARG A CA 1
ATOM 645 C C . ARG A 1 86 ? -10.044 -9.892 23.278 1.00 93.12 86 ARG A C 1
ATOM 647 O O . ARG A 1 86 ? -9.570 -10.100 24.392 1.00 93.12 86 ARG A O 1
ATOM 654 N N . ARG A 1 87 ? -10.502 -8.706 22.889 1.00 91.81 87 ARG A N 1
ATOM 655 C CA . ARG A 1 87 ? -10.500 -7.509 23.734 1.00 91.81 87 ARG A CA 1
ATOM 656 C C . ARG A 1 87 ? -11.722 -6.654 23.451 1.00 91.81 87 ARG A C 1
ATOM 658 O O . ARG A 1 87 ? -12.207 -6.606 22.324 1.00 91.81 87 ARG A O 1
ATOM 665 N N . ALA A 1 88 ? -12.170 -5.941 24.473 1.00 92.62 88 ALA A N 1
ATOM 666 C CA . ALA A 1 88 ? -13.074 -4.825 24.281 1.00 92.62 88 ALA A CA 1
ATOM 667 C C . ALA A 1 88 ? -12.345 -3.707 23.517 1.00 92.62 88 ALA A C 1
ATOM 669 O O . ALA A 1 88 ? -11.213 -3.359 23.858 1.00 92.62 88 ALA A O 1
ATOM 670 N N . VAL A 1 89 ? -12.992 -3.164 22.489 1.00 94.31 89 VAL A N 1
ATOM 671 C CA . VAL A 1 89 ? -12.514 -2.006 21.727 1.00 94.31 89 VAL A CA 1
ATOM 672 C C . VAL A 1 89 ? -13.551 -0.895 21.777 1.00 94.31 89 VAL A C 1
ATOM 674 O O . VAL A 1 89 ? -14.759 -1.148 21.811 1.00 94.31 89 VAL A O 1
ATOM 677 N N . GLN A 1 90 ? -13.067 0.341 21.794 1.00 94.50 90 GLN A N 1
ATOM 678 C CA . GLN A 1 90 ? -13.890 1.537 21.893 1.00 94.50 90 GLN A CA 1
ATOM 679 C C . GLN A 1 90 ? -14.134 2.151 20.514 1.00 94.50 90 GLN A C 1
ATOM 681 O O . GLN A 1 90 ? -13.216 2.293 19.704 1.00 94.50 90 GLN A O 1
ATOM 686 N N . LEU A 1 91 ? -15.381 2.528 20.256 1.00 95.00 91 LEU A N 1
ATOM 687 C CA . LEU A 1 91 ? -15.835 3.173 19.037 1.00 95.00 91 LEU A CA 1
ATOM 688 C C . LEU A 1 91 ? -16.553 4.480 19.352 1.00 95.00 91 LEU A C 1
ATOM 690 O O . LEU A 1 91 ? -17.192 4.626 20.393 1.00 95.00 91 LEU A O 1
ATOM 694 N N . VAL A 1 92 ? -16.514 5.394 18.394 1.00 95.31 92 VAL A N 1
ATOM 695 C CA . VAL A 1 92 ? -17.231 6.674 18.418 1.00 95.31 92 VAL A CA 1
ATOM 696 C C . VAL A 1 92 ? -18.122 6.788 17.187 1.00 95.31 92 VAL A C 1
ATOM 698 O O . VAL A 1 92 ? -17.861 6.111 16.188 1.00 95.31 92 VAL A O 1
ATOM 701 N N . PRO A 1 93 ? -19.173 7.623 17.201 1.00 95.12 93 PRO A N 1
ATOM 702 C CA . PRO A 1 93 ? -19.824 8.033 15.966 1.00 95.12 93 PRO A CA 1
ATOM 703 C C . PRO A 1 93 ? -18.794 8.580 14.969 1.00 95.12 93 PRO A C 1
ATOM 705 O O . PRO A 1 93 ? -17.900 9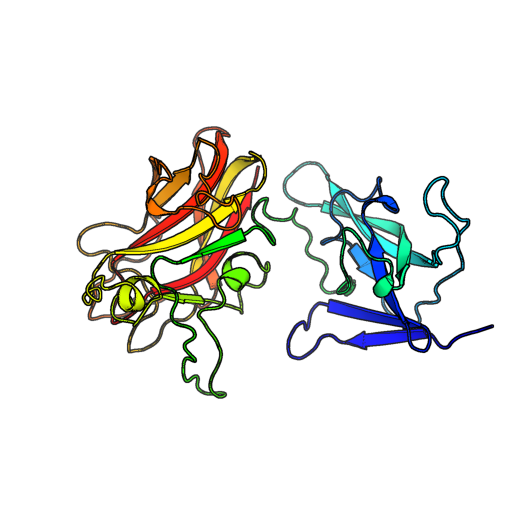.329 15.345 1.00 95.12 93 PRO A O 1
ATOM 708 N N . PHE A 1 94 ? -18.935 8.252 13.686 1.00 95.00 94 PHE A N 1
ATOM 709 C CA . PHE A 1 94 ? -18.031 8.707 12.624 1.00 95.00 94 PHE A CA 1
ATOM 710 C C . PHE A 1 94 ? -17.859 10.234 12.601 1.00 95.00 94 PHE A C 1
ATOM 712 O O . PHE A 1 94 ? -16.771 10.725 12.330 1.00 95.00 94 PHE A O 1
ATOM 719 N N . ALA A 1 95 ? -18.912 10.982 12.943 1.00 93.12 95 ALA A N 1
ATOM 720 C CA . ALA A 1 95 ? -18.866 12.441 13.038 1.00 93.12 95 ALA A CA 1
ATOM 721 C C . ALA A 1 95 ? -17.885 12.969 14.107 1.00 93.12 95 ALA A C 1
ATOM 723 O O . ALA A 1 95 ? -17.472 14.122 14.026 1.00 93.12 95 ALA A O 1
ATOM 724 N N . ASP A 1 96 ? -17.513 12.136 15.082 1.00 92.38 96 ASP A N 1
ATOM 725 C CA . ASP A 1 96 ? -16.577 12.455 16.164 1.00 92.38 96 ASP A CA 1
ATOM 726 C C . ASP A 1 96 ? -15.168 11.874 15.932 1.00 92.38 96 ASP A C 1
ATOM 728 O O . ASP A 1 96 ? -14.274 12.096 16.754 1.00 92.38 96 ASP A O 1
ATOM 732 N N . LEU A 1 97 ? -14.963 11.119 14.843 1.00 93.00 97 LEU A N 1
ATOM 733 C CA . LEU A 1 97 ? -13.699 10.457 14.525 1.00 93.00 97 LEU A CA 1
ATOM 734 C C . LEU A 1 97 ? -12.618 11.488 14.180 1.00 93.00 97 LEU A C 1
ATOM 736 O O . LEU A 1 97 ? -12.805 12.320 13.294 1.00 93.00 97 LEU A O 1
ATOM 740 N N . MET A 1 98 ? -11.460 11.386 14.833 1.00 89.38 98 MET A N 1
ATOM 741 C CA . MET A 1 98 ? -10.304 12.243 14.558 1.00 89.38 98 MET A CA 1
ATOM 742 C C . MET A 1 98 ? -9.182 11.458 13.886 1.00 89.38 98 MET A C 1
ATOM 744 O O . MET A 1 98 ? -8.607 11.916 12.899 1.00 89.38 98 MET A O 1
ATOM 748 N N . ASN A 1 99 ? -8.864 10.277 14.417 1.00 88.00 99 ASN A N 1
ATOM 749 C CA . ASN A 1 99 ? -7.833 9.411 13.866 1.00 88.00 99 ASN A CA 1
ATOM 750 C C . ASN A 1 99 ? -8.207 7.945 14.070 1.00 88.00 99 ASN A C 1
ATOM 752 O O . ASN A 1 99 ? -8.084 7.389 15.161 1.00 88.00 99 ASN A O 1
ATOM 756 N N . GLY A 1 100 ? -8.646 7.297 13.001 1.00 90.00 100 GLY A N 1
ATOM 757 C CA . GLY A 1 100 ? -9.024 5.903 13.075 1.00 90.00 100 GLY A CA 1
ATOM 758 C C . GLY A 1 100 ? -9.794 5.465 11.849 1.00 90.00 100 GLY A C 1
ATOM 759 O O . GLY A 1 100 ? -9.492 5.908 10.742 1.00 90.00 100 GLY A O 1
ATOM 760 N N . ARG A 1 101 ? -10.717 4.515 12.015 1.00 90.94 101 ARG A N 1
ATOM 761 C CA . ARG A 1 101 ? -11.194 3.704 10.889 1.00 90.94 101 ARG A CA 1
ATOM 762 C C . ARG A 1 101 ? -12.647 3.302 11.047 1.00 90.94 101 ARG A C 1
ATOM 764 O O . ARG A 1 101 ? -13.077 2.901 12.126 1.00 90.94 101 ARG A O 1
ATOM 771 N N . VAL A 1 102 ? -13.375 3.366 9.940 1.00 93.25 102 VAL A N 1
ATOM 772 C CA . VAL A 1 102 ? -14.791 2.989 9.884 1.00 93.25 102 VAL A CA 1
ATOM 773 C C . VAL A 1 102 ? -14.956 1.536 9.437 1.00 93.25 102 VAL A C 1
ATOM 775 O O . VAL A 1 102 ? -15.769 0.806 9.993 1.00 93.25 102 VAL A O 1
ATOM 778 N N . TRP A 1 103 ? -14.136 1.100 8.476 1.00 90.88 103 TRP A N 1
ATOM 779 C CA . TRP A 1 103 ? -14.068 -0.285 8.023 1.00 90.88 103 TRP A CA 1
ATOM 780 C C . TRP A 1 103 ? -13.304 -1.143 9.030 1.00 90.88 103 TRP A C 1
ATOM 782 O O . TRP A 1 103 ? -12.110 -0.941 9.269 1.00 90.88 103 TRP A O 1
ATOM 792 N N . ILE A 1 104 ? -13.999 -2.110 9.626 1.00 93.25 104 ILE A N 1
ATOM 793 C CA . ILE A 1 104 ? -13.436 -3.040 10.609 1.00 93.25 104 ILE A CA 1
ATOM 794 C C . ILE A 1 104 ? -13.387 -4.424 9.973 1.00 93.25 104 ILE A C 1
ATOM 796 O O . ILE A 1 104 ? -14.342 -4.825 9.309 1.00 93.25 104 ILE A O 1
ATOM 800 N N . ALA A 1 105 ? -12.275 -5.142 10.135 1.00 92.31 105 ALA A N 1
ATOM 801 C CA . ALA A 1 105 ? -12.117 -6.440 9.497 1.00 92.31 105 ALA A CA 1
ATOM 802 C C . ALA A 1 105 ? -13.171 -7.428 10.016 1.00 92.31 105 ALA A C 1
ATOM 804 O O . ALA A 1 105 ? -13.619 -7.369 11.170 1.00 92.31 105 ALA A O 1
ATOM 805 N N . ARG A 1 106 ? -13.565 -8.374 9.173 1.00 91.19 106 ARG A N 1
ATOM 806 C CA . ARG A 1 106 ? -14.305 -9.544 9.637 1.00 91.19 106 ARG A CA 1
ATOM 807 C C . ARG A 1 106 ? -13.353 -10.482 10.372 1.00 91.19 106 ARG A C 1
ATOM 809 O O . ARG A 1 106 ? -12.207 -10.643 9.963 1.00 91.19 106 ARG A O 1
ATOM 816 N N . ALA A 1 107 ? -13.824 -11.144 11.428 1.00 89.06 107 ALA A N 1
ATOM 817 C CA . ALA A 1 107 ? -12.993 -12.081 12.191 1.00 89.06 107 ALA A CA 1
ATOM 818 C C . ALA A 1 107 ? -12.384 -13.204 11.331 1.00 89.06 107 ALA A C 1
ATOM 820 O O . ALA A 1 107 ? -11.257 -13.613 11.585 1.00 89.06 107 ALA A O 1
ATOM 821 N N . ASP A 1 108 ? -13.103 -13.682 10.311 1.00 88.19 108 ASP A N 1
ATOM 822 C CA . ASP A 1 108 ? -12.646 -14.728 9.385 1.00 88.19 108 ASP A CA 1
ATOM 823 C C . ASP A 1 108 ? -11.709 -14.216 8.279 1.00 88.19 108 ASP A C 1
ATOM 825 O O . ASP A 1 108 ? -11.184 -15.013 7.506 1.00 88.19 108 ASP A O 1
ATOM 829 N N . ARG A 1 109 ? -11.509 -12.896 8.199 1.00 88.38 109 ARG A N 1
ATOM 830 C CA . ARG A 1 109 ? -10.682 -12.208 7.195 1.00 88.38 109 ARG A CA 1
ATOM 831 C C . ARG A 1 109 ? -9.598 -11.335 7.819 1.00 88.38 109 ARG A C 1
ATOM 833 O O . ARG A 1 109 ? -8.948 -10.562 7.127 1.00 88.38 109 ARG A O 1
ATOM 840 N N . MET A 1 110 ? -9.403 -11.437 9.132 1.00 87.69 110 MET A N 1
ATOM 841 C CA . MET A 1 110 ? -8.383 -10.661 9.818 1.00 87.69 110 MET A CA 1
ATOM 842 C C . MET A 1 110 ? -6.998 -11.133 9.379 1.00 87.69 110 MET A C 1
ATOM 844 O O . MET A 1 110 ? -6.638 -12.292 9.586 1.00 87.69 110 MET A O 1
ATOM 848 N N . LEU A 1 111 ? -6.222 -10.217 8.808 1.00 87.88 111 LEU A N 1
ATOM 849 C CA . LEU A 1 111 ? -4.828 -10.473 8.479 1.00 87.88 111 LEU A CA 1
ATOM 850 C C . LEU A 1 111 ? -4.014 -10.697 9.759 1.00 87.88 111 LEU A C 1
ATOM 852 O O . LEU A 1 111 ? -4.238 -10.051 10.787 1.00 87.88 111 LEU A O 1
ATOM 856 N N . SER A 1 112 ? -3.085 -11.644 9.694 1.00 87.25 112 SER A N 1
ATOM 857 C CA . SER A 1 112 ? -2.250 -12.047 10.823 1.00 87.25 112 SER A CA 1
ATOM 858 C C . SER A 1 112 ? -0.857 -11.432 10.785 1.00 87.25 112 SER A C 1
ATOM 860 O O . SER A 1 112 ? -0.082 -11.687 11.691 1.00 87.25 112 SER A O 1
ATOM 862 N N . ASP A 1 113 ? -0.508 -10.629 9.787 1.00 88.12 113 ASP A N 1
ATOM 863 C CA . ASP A 1 113 ? 0.760 -9.906 9.725 1.00 88.12 113 ASP A CA 1
ATOM 864 C C . ASP A 1 113 ? 0.624 -8.477 10.287 1.00 88.12 113 ASP A C 1
ATOM 866 O O . ASP A 1 113 ? -0.478 -7.921 10.345 1.00 88.12 113 ASP A O 1
ATOM 870 N N . PRO A 1 114 ? 1.722 -7.845 10.737 1.00 88.50 114 PRO A N 1
ATOM 871 C CA . PRO A 1 114 ? 1.748 -6.405 10.948 1.00 88.50 114 PRO A CA 1
ATOM 872 C C . PRO A 1 114 ? 1.384 -5.657 9.653 1.00 88.50 114 PRO A C 1
ATOM 874 O O . PRO A 1 114 ? 1.666 -6.156 8.562 1.00 88.50 114 PRO A O 1
ATOM 877 N N . PRO A 1 115 ? 0.811 -4.445 9.750 1.00 90.25 115 PRO A N 1
ATOM 878 C CA . PRO A 1 115 ? 0.674 -3.600 8.566 1.00 90.25 115 PRO A CA 1
ATOM 879 C C . PRO A 1 115 ? 2.038 -3.310 7.964 1.00 90.25 115 PRO A C 1
ATOM 881 O O . PRO A 1 115 ? 3.040 -3.200 8.680 1.00 90.25 115 PRO A O 1
ATOM 884 N N . ALA A 1 116 ? 2.049 -3.035 6.669 1.00 92.94 116 ALA A N 1
ATOM 885 C CA . ALA A 1 116 ? 3.165 -2.307 6.100 1.00 92.94 116 ALA A CA 1
ATOM 886 C C . ALA A 1 116 ? 3.275 -0.918 6.759 1.00 92.94 116 ALA A C 1
ATOM 888 O O . ALA A 1 116 ? 2.269 -0.250 6.992 1.00 92.94 116 ALA A O 1
ATOM 889 N N . VAL A 1 117 ? 4.489 -0.415 6.998 1.00 93.56 117 VAL A N 1
ATOM 890 C CA . VAL A 1 117 ? 4.687 0.981 7.447 1.00 93.56 117 VAL A CA 1
ATOM 891 C C . VAL A 1 117 ? 4.224 1.994 6.393 1.00 93.56 117 VAL A C 1
ATOM 893 O O . VAL A 1 117 ? 4.043 3.174 6.689 1.00 93.56 117 VAL A O 1
ATOM 896 N N . THR A 1 118 ? 4.044 1.529 5.157 1.00 94.50 118 THR A N 1
ATOM 897 C CA . THR A 1 118 ? 3.478 2.274 4.035 1.00 94.50 118 THR A CA 1
ATOM 898 C C . THR A 1 118 ? 1.961 2.178 3.934 1.00 94.50 118 THR A C 1
ATOM 900 O O . THR A 1 118 ? 1.401 2.923 3.137 1.00 94.50 118 THR A O 1
ATOM 903 N N . ALA A 1 119 ? 1.287 1.332 4.722 1.00 90.75 119 ALA A N 1
ATOM 904 C CA . ALA A 1 119 ? -0.166 1.189 4.671 1.00 90.75 119 ALA A CA 1
ATOM 905 C C . ALA A 1 119 ? -0.854 2.543 4.912 1.00 90.75 119 ALA A C 1
ATOM 907 O O . ALA A 1 119 ? -0.561 3.250 5.883 1.00 90.75 119 ALA A O 1
ATOM 908 N N . PHE A 1 120 ? -1.749 2.917 3.998 1.00 86.25 120 PHE A N 1
ATOM 909 C CA . PHE A 1 120 ? -2.487 4.182 3.952 1.00 86.25 120 PHE A CA 1
ATOM 910 C C . PHE A 1 120 ? -1.599 5.437 3.966 1.00 86.25 120 PHE A C 1
ATOM 912 O O . PHE A 1 120 ? -2.053 6.544 4.283 1.00 86.25 120 PHE A O 1
ATOM 919 N N . ALA A 1 121 ? -0.309 5.284 3.654 1.00 90.38 121 ALA A N 1
ATOM 920 C CA . ALA A 1 121 ? 0.592 6.405 3.478 1.00 90.38 121 ALA A CA 1
ATOM 921 C C . ALA A 1 121 ? 0.313 7.103 2.145 1.00 90.38 121 ALA A C 1
ATOM 923 O O . ALA A 1 121 ? -0.353 6.580 1.249 1.00 90.38 121 ALA A O 1
ATOM 924 N N . ARG A 1 122 ? 0.840 8.321 2.014 1.00 89.44 122 ARG A N 1
ATOM 925 C CA . ARG A 1 122 ? 0.625 9.125 0.817 1.00 89.44 122 ARG A CA 1
ATOM 926 C C . ARG A 1 122 ? 1.325 8.474 -0.369 1.00 89.44 122 ARG A C 1
ATOM 928 O O . ARG A 1 122 ? 2.538 8.293 -0.338 1.00 89.44 122 ARG A O 1
ATOM 935 N N . ALA A 1 123 ? 0.575 8.216 -1.425 1.00 90.88 123 ALA A N 1
ATOM 936 C CA . ALA A 1 123 ? 1.096 7.699 -2.674 1.00 90.88 123 ALA A CA 1
ATOM 937 C C . ALA A 1 123 ? 1.334 8.813 -3.709 1.00 90.88 123 ALA A C 1
ATOM 939 O O . ALA A 1 123 ? 0.785 9.915 -3.617 1.00 90.88 123 ALA A O 1
ATOM 940 N N . SER A 1 124 ? 2.191 8.540 -4.690 1.00 88.69 124 SER A N 1
ATOM 941 C CA . SER A 1 124 ? 2.465 9.416 -5.826 1.00 88.69 124 SER A CA 1
ATOM 942 C C . SER A 1 124 ? 2.889 8.600 -7.043 1.00 88.69 124 SER A C 1
ATOM 944 O O . SER A 1 124 ? 3.565 7.582 -6.916 1.00 88.69 124 SER A O 1
ATOM 946 N N . LEU A 1 125 ? 2.571 9.111 -8.230 1.00 89.88 125 LEU A N 1
ATOM 947 C CA . LEU A 1 125 ? 2.863 8.480 -9.519 1.00 89.88 125 LEU A CA 1
ATOM 948 C C . LEU A 1 125 ? 3.708 9.410 -10.397 1.00 89.88 125 LEU A C 1
ATOM 950 O O . LEU A 1 125 ? 3.651 10.634 -10.236 1.00 89.88 125 LEU A O 1
ATOM 954 N N . SER A 1 126 ? 4.465 8.851 -11.345 1.00 89.38 126 SER A N 1
ATOM 955 C CA . SER A 1 126 ? 5.242 9.652 -12.306 1.00 89.38 126 SER A CA 1
ATOM 956 C C . SER A 1 126 ? 4.383 10.436 -13.290 1.00 89.38 126 SER A C 1
ATOM 958 O O . SER A 1 126 ? 4.774 11.522 -13.715 1.00 89.38 126 SER A O 1
ATOM 960 N N . VAL A 1 127 ? 3.217 9.894 -13.633 1.00 85.62 127 VAL A N 1
ATOM 961 C CA . VAL A 1 127 ? 2.159 10.553 -14.400 1.00 85.62 127 VAL A CA 1
ATOM 962 C C . VAL A 1 127 ? 0.849 10.248 -13.680 1.00 85.62 127 VAL A C 1
ATOM 964 O O . VAL A 1 127 ? 0.626 9.112 -13.278 1.00 85.62 127 VAL A O 1
ATOM 967 N N . VAL A 1 128 ? 0.012 11.265 -13.482 1.00 73.62 128 VAL A N 1
ATOM 968 C CA . VAL A 1 128 ? -1.332 11.133 -12.895 1.00 73.62 128 VAL A CA 1
ATOM 969 C C . VAL A 1 128 ? -2.318 11.532 -13.981 1.00 73.62 128 VAL A C 1
ATOM 971 O O . VAL A 1 128 ? -2.223 12.669 -14.452 1.00 73.62 128 VAL A O 1
ATOM 974 N N . SER A 1 129 ? -3.211 10.631 -14.399 1.00 63.91 129 SER A N 1
ATOM 975 C CA . SER A 1 129 ? -4.023 10.828 -15.603 1.00 63.91 129 SER A CA 1
ATOM 976 C C . SER A 1 129 ? -5.528 11.037 -15.373 1.00 63.91 129 SER A C 1
ATOM 978 O O . SER A 1 129 ? -6.217 11.210 -16.358 1.00 63.91 129 SER A O 1
ATOM 980 N N . LEU A 1 130 ? -6.103 11.048 -14.171 1.00 60.06 130 LEU A N 1
ATOM 981 C CA . LEU A 1 130 ? -7.570 10.966 -13.961 1.00 60.06 130 LEU A CA 1
ATOM 982 C C . LEU A 1 130 ? -8.314 9.982 -14.909 1.00 60.06 130 LEU A C 1
ATOM 984 O O . LEU A 1 130 ? -9.477 10.207 -15.259 1.00 60.06 130 LEU A O 1
ATOM 988 N N . GLY A 1 131 ? -7.626 8.946 -15.392 1.00 53.84 131 GLY A N 1
ATOM 989 C CA . GLY A 1 131 ? -8.069 8.091 -16.490 1.00 53.84 131 GLY A CA 1
ATOM 990 C C . GLY A 1 131 ? -8.846 6.875 -15.993 1.00 53.84 131 GLY A C 1
ATOM 991 O O . GLY A 1 131 ? -8.565 6.336 -14.928 1.00 53.84 131 GLY A O 1
ATOM 992 N N . LEU A 1 132 ? -9.822 6.414 -16.777 1.00 55.22 132 LEU A N 1
ATOM 993 C CA . LEU A 1 132 ? -10.497 5.135 -16.539 1.00 55.22 132 LEU A CA 1
ATOM 994 C C . LEU A 1 132 ? -9.940 4.093 -17.514 1.00 55.22 132 LEU A C 1
ATOM 996 O O . LEU A 1 132 ? -10.019 4.307 -18.728 1.00 55.22 132 LEU A O 1
ATOM 1000 N N . GLU A 1 133 ? -9.427 2.964 -17.019 1.00 51.50 133 GLU A N 1
ATOM 1001 C CA . GLU A 1 133 ? -9.083 1.836 -17.888 1.00 51.50 133 GLU A CA 1
ATOM 1002 C C . GLU A 1 133 ? -10.334 0.993 -18.185 1.00 51.50 133 GLU A C 1
ATOM 1004 O O . GLU A 1 133 ? -11.101 0.667 -17.274 1.00 51.50 133 GLU A O 1
ATOM 1009 N N . PRO A 1 134 ? -10.573 0.614 -19.453 1.00 45.53 134 PRO A N 1
ATOM 1010 C CA . PRO A 1 134 ? -11.580 -0.378 -19.782 1.00 45.53 134 PRO A CA 1
ATOM 1011 C C . PRO A 1 134 ? -11.098 -1.775 -19.374 1.00 45.53 134 PRO A C 1
ATOM 1013 O O . PRO A 1 134 ? -10.115 -2.286 -19.902 1.00 45.53 134 PRO A O 1
ATOM 1016 N N . THR A 1 135 ? -11.836 -2.412 -18.473 1.00 52.00 135 THR A N 1
ATOM 1017 C CA . THR A 1 135 ? -11.687 -3.822 -18.092 1.00 52.00 135 THR A CA 1
ATOM 1018 C C . THR A 1 135 ? -12.822 -4.662 -18.689 1.00 52.00 135 THR A C 1
ATOM 1020 O O . THR A 1 135 ? -13.796 -4.124 -19.224 1.00 52.00 135 THR A O 1
ATOM 1023 N N . ALA A 1 136 ? -12.714 -5.993 -18.595 1.00 44.22 136 ALA A N 1
ATOM 1024 C CA . ALA A 1 136 ? -13.769 -6.914 -19.031 1.00 44.22 136 ALA A CA 1
ATOM 1025 C C . ALA A 1 136 ? -15.110 -6.689 -18.297 1.00 44.22 136 ALA A C 1
ATOM 1027 O O . ALA A 1 136 ? -16.163 -6.960 -18.872 1.00 44.22 136 ALA A O 1
ATOM 1028 N N . ASP A 1 137 ? -15.065 -6.129 -17.082 1.00 51.38 137 ASP A N 1
ATOM 1029 C CA . ASP A 1 137 ? -16.225 -5.880 -16.217 1.00 51.38 137 ASP A CA 1
ATOM 1030 C C . ASP A 1 137 ? -16.680 -4.403 -16.209 1.00 51.38 137 ASP A C 1
ATOM 1032 O O . ASP A 1 137 ? -17.617 -4.041 -15.495 1.00 51.38 137 ASP A O 1
ATOM 1036 N N . GLY A 1 138 ? -16.057 -3.535 -17.020 1.00 48.31 138 GLY A N 1
ATOM 1037 C CA . GLY A 1 138 ? -16.387 -2.109 -17.125 1.00 48.31 138 GLY A CA 1
ATOM 1038 C C . GLY A 1 138 ? -15.179 -1.179 -16.999 1.00 48.31 138 GLY A C 1
ATOM 1039 O O . GLY A 1 138 ? -14.033 -1.613 -16.979 1.00 48.31 138 GLY A O 1
ATOM 1040 N N . GLN A 1 139 ? -15.424 0.131 -16.956 1.00 47.84 139 GLN A N 1
ATOM 1041 C CA . GLN A 1 139 ? -14.369 1.126 -16.751 1.00 47.84 139 GLN A CA 1
ATOM 1042 C C . GLN A 1 139 ? -14.031 1.243 -15.262 1.00 47.84 139 GLN A C 1
ATOM 1044 O O . GLN A 1 139 ? -14.895 1.635 -14.476 1.00 47.84 139 GLN A O 1
ATOM 1049 N N . THR A 1 140 ? -12.787 0.948 -14.885 1.00 57.69 140 THR A N 1
ATOM 1050 C CA . THR A 1 140 ? -12.311 1.075 -13.501 1.00 57.69 140 THR A CA 1
ATOM 1051 C C . THR A 1 140 ? -11.308 2.226 -13.434 1.00 57.69 140 THR A C 1
ATOM 1053 O O . THR A 1 140 ? -10.413 2.294 -14.280 1.00 57.69 140 THR A O 1
ATOM 1056 N N . PRO A 1 141 ? -11.430 3.163 -12.476 1.00 53.50 141 PRO A N 1
ATOM 1057 C CA . PRO A 1 141 ? -10.360 4.115 -12.211 1.00 53.50 141 PRO A CA 1
ATOM 1058 C C . PRO A 1 141 ? -9.148 3.340 -11.694 1.00 53.50 141 PRO A C 1
ATOM 1060 O O . PRO A 1 141 ? -9.208 2.771 -10.609 1.00 53.50 141 PRO A O 1
ATOM 1063 N N . THR A 1 142 ? -8.074 3.287 -12.475 1.00 61.44 142 THR A N 1
ATOM 1064 C CA . THR A 1 142 ? -6.841 2.566 -12.124 1.00 61.44 142 THR A CA 1
ATOM 1065 C C . THR A 1 142 ? -5.677 3.524 -11.939 1.00 61.44 142 THR A C 1
ATOM 1067 O O . THR A 1 142 ? -4.542 3.111 -12.001 1.00 61.44 142 THR A O 1
ATOM 1070 N N . ASP A 1 143 ? -5.873 4.818 -11.736 1.00 61.03 143 ASP A N 1
ATOM 1071 C CA . ASP A 1 143 ? -4.767 5.737 -11.430 1.00 61.03 143 ASP A CA 1
ATOM 1072 C C . ASP A 1 143 ? -4.943 6.443 -10.083 1.00 61.03 143 ASP A C 1
ATOM 1074 O O . ASP A 1 143 ? -4.275 7.434 -9.775 1.00 61.03 143 ASP A O 1
ATOM 1078 N N . ILE A 1 144 ? -5.810 5.869 -9.248 1.00 74.12 144 ILE A N 1
ATOM 1079 C CA . ILE A 1 144 ? -5.936 6.194 -7.834 1.00 74.12 144 ILE A CA 1
ATOM 1080 C C . ILE A 1 144 ? -4.660 5.706 -7.150 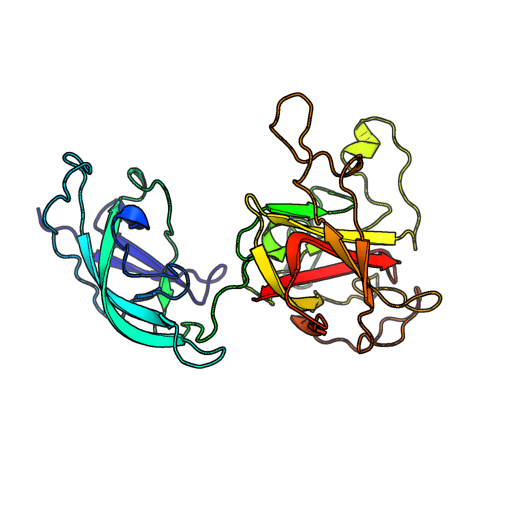1.00 74.12 144 ILE A C 1
ATOM 1082 O O . ILE A 1 144 ? -4.466 4.512 -6.925 1.00 74.12 144 ILE A O 1
ATOM 1086 N N . ALA A 1 145 ? -3.760 6.641 -6.853 1.00 82.50 145 ALA A N 1
ATOM 1087 C CA . ALA A 1 145 ? -2.470 6.333 -6.252 1.00 82.50 145 ALA A CA 1
ATOM 1088 C C . ALA A 1 145 ? -2.630 5.628 -4.894 1.00 82.50 145 ALA A C 1
ATOM 1090 O O . ALA A 1 145 ? -1.765 4.853 -4.507 1.00 82.50 145 ALA A O 1
ATOM 1091 N N . GLU A 1 146 ? -3.730 5.876 -4.182 1.00 82.56 146 GLU A N 1
ATOM 1092 C CA . GLU A 1 146 ? -4.055 5.276 -2.888 1.00 82.56 146 GLU A CA 1
ATOM 1093 C C . GLU A 1 146 ? -4.174 3.746 -2.931 1.00 82.56 146 GLU A C 1
ATOM 1095 O O . GLU A 1 146 ? -3.968 3.122 -1.896 1.00 82.56 146 GLU A O 1
ATOM 1100 N N . PHE A 1 147 ? -4.409 3.139 -4.100 1.00 86.81 147 PHE A N 1
ATOM 1101 C CA . PHE A 1 147 ? -4.353 1.680 -4.249 1.00 86.81 147 PHE A CA 1
ATOM 1102 C C . PHE A 1 147 ? -2.956 1.112 -3.999 1.00 86.81 147 PHE A C 1
ATOM 1104 O O . PHE A 1 147 ? -2.833 -0.040 -3.645 1.00 86.81 147 PHE A O 1
ATOM 1111 N N . LEU A 1 14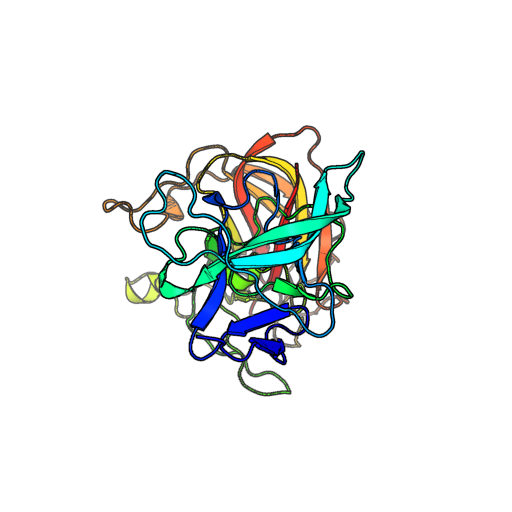8 ? -1.890 1.917 -4.091 1.00 91.69 148 LEU A N 1
ATOM 1112 C CA . LEU A 1 148 ? -0.535 1.462 -3.759 1.00 91.69 148 LEU A CA 1
ATOM 1113 C C . LEU A 1 148 ? -0.337 1.077 -2.289 1.00 91.69 148 LEU A C 1
ATOM 1115 O O . LEU A 1 148 ? 0.728 0.546 -1.957 1.00 91.69 148 LEU A O 1
ATOM 1119 N N . THR A 1 149 ? -1.253 1.491 -1.414 1.00 92.00 149 THR A N 1
ATOM 1120 C CA . THR A 1 149 ? -1.099 1.412 0.038 1.00 92.00 149 THR A CA 1
ATOM 1121 C C . THR A 1 149 ? -2.378 0.986 0.757 1.00 92.00 149 THR A C 1
ATOM 1123 O O . THR A 1 149 ? -2.461 1.160 1.977 1.00 92.00 149 THR A O 1
ATOM 1126 N N . ASP A 1 150 ? -3.383 0.469 0.051 1.00 85.56 150 ASP A N 1
ATOM 1127 C CA . ASP A 1 150 ? -4.676 0.102 0.639 1.00 85.56 150 ASP A CA 1
ATOM 1128 C C . ASP A 1 150 ? -4.683 -1.296 1.288 1.00 85.56 150 ASP A C 1
ATOM 1130 O O . ASP A 1 150 ? -5.649 -1.655 1.965 1.00 85.56 150 ASP A O 1
ATOM 1134 N N . GLU A 1 151 ? -3.566 -2.020 1.172 1.00 86.56 151 GLU A N 1
ATOM 1135 C CA . GLU A 1 151 ? -3.354 -3.399 1.614 1.00 86.56 151 GLU A CA 1
ATOM 1136 C C . GLU A 1 151 ? -4.193 -4.442 0.848 1.00 86.56 151 GLU A C 1
ATOM 1138 O O . GLU A 1 151 ? -4.302 -5.586 1.305 1.00 86.56 151 GLU A O 1
ATOM 1143 N N . ASP A 1 152 ? -4.741 -4.095 -0.322 1.00 83.19 152 ASP A N 1
ATOM 1144 C CA . ASP A 1 152 ? -5.499 -4.997 -1.189 1.00 83.19 152 ASP A CA 1
ATOM 1145 C C . ASP A 1 152 ? -4.717 -5.324 -2.477 1.00 83.19 152 ASP A C 1
ATOM 1147 O O . ASP A 1 152 ? -4.663 -4.532 -3.412 1.00 83.19 152 ASP A O 1
ATOM 1151 N N . PRO A 1 153 ? -4.154 -6.539 -2.616 1.00 83.19 153 PRO A N 1
ATOM 1152 C CA . PRO A 1 153 ? -3.424 -6.918 -3.824 1.00 83.19 153 PRO A CA 1
ATOM 1153 C C . PRO A 1 153 ? -4.318 -7.092 -5.067 1.00 83.19 153 PRO A C 1
ATOM 1155 O O . PRO A 1 153 ? -3.793 -7.423 -6.133 1.00 83.19 153 PRO A O 1
ATOM 1158 N N . HIS A 1 154 ? -5.642 -6.959 -4.932 1.00 81.50 154 HIS A N 1
ATOM 1159 C CA . HIS A 1 154 ? -6.605 -7.025 -6.030 1.00 81.50 154 HIS A CA 1
ATOM 1160 C C . HIS A 1 154 ? -6.973 -5.651 -6.592 1.00 81.50 154 HIS A C 1
ATOM 1162 O O . HIS A 1 154 ? -7.493 -5.579 -7.710 1.00 81.50 154 HIS A O 1
ATOM 1168 N N . SER A 1 155 ? -6.692 -4.573 -5.859 1.00 83.88 155 SER A N 1
ATOM 1169 C CA . SER A 1 155 ? -6.684 -3.228 -6.415 1.00 83.88 155 SER A CA 1
ATOM 1170 C C . SER A 1 155 ? -5.316 -2.979 -7.060 1.00 83.88 155 SER A C 1
ATOM 1172 O O . SER A 1 155 ? -4.312 -3.618 -6.737 1.00 83.88 155 SER A O 1
ATOM 1174 N N . PHE A 1 156 ? -5.267 -2.113 -8.068 1.00 87.62 156 PHE A N 1
ATOM 1175 C CA . PHE A 1 156 ? -3.993 -1.691 -8.632 1.00 87.62 156 PHE A CA 1
ATOM 1176 C C . PHE A 1 156 ? -4.118 -0.359 -9.330 1.00 87.62 156 PHE A C 1
ATOM 1178 O O . PHE A 1 156 ? -5.184 0.013 -9.829 1.00 87.62 156 PHE A O 1
ATOM 1185 N N . CYS A 1 157 ? -2.977 0.318 -9.422 1.00 88.56 157 CYS A N 1
ATOM 1186 C CA . CYS A 1 157 ? -2.836 1.482 -10.265 1.00 88.56 157 CYS A CA 1
ATOM 1187 C C . CYS A 1 157 ? -1.959 1.233 -11.500 1.00 88.56 157 CYS A C 1
ATOM 1189 O O . CYS A 1 157 ? -1.121 0.328 -11.516 1.00 88.56 157 CYS A O 1
ATOM 1191 N N . THR A 1 158 ? -2.141 2.045 -12.538 1.00 90.50 158 THR A N 1
ATOM 1192 C CA . THR A 1 158 ? -1.407 2.020 -13.797 1.00 90.50 158 THR A CA 1
ATOM 1193 C C . THR A 1 158 ? -0.816 3.389 -14.103 1.00 90.50 158 THR A C 1
ATOM 1195 O O . THR A 1 158 ? -1.337 4.433 -13.713 1.00 90.50 158 THR A O 1
ATOM 1198 N N . VAL A 1 159 ? 0.336 3.390 -14.773 1.00 90.88 159 VAL A N 1
ATOM 1199 C CA . VAL A 1 159 ? 1.011 4.613 -15.206 1.00 90.88 159 VAL A CA 1
ATOM 1200 C C . VAL A 1 159 ? 1.462 4.455 -16.646 1.00 90.88 159 VAL A C 1
ATOM 1202 O O . VAL A 1 159 ? 2.371 3.675 -16.946 1.00 90.88 159 VAL A O 1
ATOM 1205 N N . ASN A 1 160 ? 0.847 5.239 -17.528 1.00 91.38 160 ASN A N 1
ATOM 1206 C CA . ASN A 1 160 ? 1.249 5.392 -18.918 1.00 91.38 160 ASN A CA 1
ATOM 1207 C C . ASN A 1 160 ? 2.115 6.659 -19.059 1.00 91.38 160 ASN A C 1
ATOM 1209 O O . ASN A 1 160 ? 1.631 7.765 -18.801 1.00 91.38 160 ASN A O 1
ATOM 1213 N N . PRO A 1 161 ? 3.388 6.554 -19.485 1.00 90.75 161 PRO A N 1
ATOM 1214 C CA . PRO A 1 161 ? 4.250 7.723 -19.649 1.00 90.75 161 PRO A CA 1
ATOM 1215 C C . PRO A 1 161 ? 3.737 8.700 -20.717 1.00 90.75 161 PRO A C 1
ATOM 1217 O O . PRO A 1 161 ? 4.109 9.873 -20.713 1.00 90.75 161 PRO A O 1
ATOM 1220 N N . GLN A 1 162 ? 2.903 8.230 -21.645 1.00 89.31 162 GLN A N 1
ATOM 1221 C CA . GLN A 1 162 ? 2.337 9.045 -22.707 1.00 89.31 162 GLN A CA 1
ATOM 1222 C C . GLN A 1 162 ? 1.059 9.757 -22.285 1.00 89.31 162 GLN A C 1
ATOM 1224 O O . GLN A 1 162 ? 0.620 10.614 -23.043 1.00 89.31 162 GLN A O 1
ATOM 1229 N N . ASP A 1 163 ? 0.440 9.454 -21.145 1.00 86.69 163 ASP A N 1
ATOM 1230 C CA . ASP A 1 163 ? -0.818 10.091 -20.750 1.00 86.69 163 ASP A CA 1
ATOM 1231 C C . ASP A 1 163 ? -0.667 11.582 -20.432 1.00 86.69 163 ASP A C 1
ATOM 1233 O O . ASP A 1 163 ? 0.430 12.106 -20.225 1.00 86.69 163 ASP A O 1
ATOM 1237 N N . PHE A 1 164 ? -1.788 12.304 -20.495 1.00 76.94 164 PHE A N 1
ATOM 1238 C CA . PHE A 1 164 ? -1.802 13.747 -20.280 1.00 76.94 164 PHE A CA 1
ATOM 1239 C C . PHE A 1 164 ? -1.890 14.040 -18.780 1.00 76.94 164 PHE A C 1
ATOM 1241 O O . PHE A 1 164 ? -2.974 14.117 -18.210 1.00 76.94 164 PHE A O 1
ATOM 1248 N N . GLY A 1 165 ? -0.736 14.200 -18.136 1.00 74.62 165 GLY A N 1
ATOM 1249 C CA . GLY A 1 165 ? -0.650 14.524 -16.717 1.00 74.62 165 GLY A CA 1
ATOM 1250 C C . GLY A 1 165 ? -0.761 16.018 -16.412 1.00 74.62 165 GLY A C 1
ATOM 1251 O O . GLY A 1 165 ? -0.673 16.877 -17.292 1.00 74.62 165 GLY A O 1
ATOM 1252 N N . LEU A 1 166 ? -0.875 16.363 -15.124 1.00 69.56 166 LEU A N 1
ATOM 1253 C CA . LEU A 1 166 ? -0.907 17.761 -14.660 1.00 69.56 166 LEU A CA 1
ATOM 1254 C C . LEU A 1 166 ? 0.291 18.585 -15.168 1.00 69.56 166 LEU A C 1
ATOM 1256 O O . LEU A 1 166 ? 0.136 19.744 -15.546 1.00 69.56 166 LEU A O 1
ATOM 1260 N N . ALA A 1 167 ? 1.481 17.983 -15.239 1.00 70.75 167 ALA A N 1
ATOM 1261 C CA . ALA A 1 167 ? 2.669 18.642 -15.780 1.00 70.75 167 ALA A CA 1
ATOM 1262 C C . ALA A 1 167 ? 2.499 19.052 -17.256 1.00 70.75 167 ALA A C 1
ATOM 1264 O O . ALA A 1 167 ? 3.044 20.076 -17.673 1.00 70.75 167 ALA A O 1
ATOM 1265 N N . ASN A 1 168 ? 1.712 18.300 -18.035 1.00 80.56 168 ASN A N 1
ATOM 1266 C CA . ASN A 1 168 ? 1.407 18.629 -19.426 1.00 80.56 168 ASN A CA 1
ATOM 1267 C C . ASN A 1 168 ? 0.492 19.847 -19.542 1.00 80.56 168 ASN A C 1
ATOM 1269 O O . ASN A 1 168 ? 0.738 20.706 -20.386 1.00 80.56 168 ASN A O 1
ATOM 1273 N N . TYR A 1 169 ? -0.491 19.989 -18.646 1.00 72.44 169 TYR A N 1
ATOM 1274 C CA . TYR A 1 169 ? -1.293 21.217 -18.542 1.00 72.44 169 TYR A CA 1
ATOM 1275 C C . TYR A 1 169 ? -0.441 22.444 -18.201 1.00 72.44 169 TYR A C 1
ATOM 1277 O O . TYR A 1 169 ? -0.755 23.553 -18.625 1.00 72.44 169 TYR A O 1
ATOM 1285 N N . LEU A 1 170 ? 0.661 22.241 -17.478 1.00 77.62 170 LEU A N 1
ATOM 1286 C CA . LEU A 1 170 ? 1.637 23.279 -17.145 1.00 77.62 170 LEU A CA 1
ATOM 1287 C C . LEU A 1 170 ? 2.717 23.473 -18.231 1.00 77.62 170 LEU A C 1
ATOM 1289 O O . LEU A 1 170 ? 3.702 24.168 -17.995 1.00 77.62 170 LEU A O 1
ATOM 1293 N N . GLY A 1 171 ? 2.544 22.880 -19.420 1.00 78.12 171 GLY A N 1
ATOM 1294 C CA . GLY A 1 171 ? 3.399 23.098 -20.593 1.00 78.12 171 GLY A CA 1
ATOM 1295 C C . GLY A 1 171 ? 4.569 22.121 -20.758 1.00 78.12 171 GLY A C 1
ATOM 1296 O O . GLY A 1 171 ? 5.356 22.283 -21.690 1.00 78.12 171 GLY A O 1
ATOM 1297 N N . SER A 1 172 ? 4.699 21.098 -19.904 1.00 80.81 172 SER A N 1
ATOM 1298 C CA . SER A 1 172 ? 5.713 20.048 -20.099 1.00 80.81 172 SER A CA 1
ATOM 1299 C C . SER A 1 172 ? 5.326 19.113 -21.257 1.00 80.81 172 SER A C 1
ATOM 1301 O O . SER A 1 172 ? 4.144 18.789 -21.410 1.00 80.81 172 SER A O 1
ATOM 1303 N N . PRO A 1 173 ? 6.279 18.631 -22.077 1.00 84.81 173 PRO A N 1
ATOM 1304 C CA . PRO A 1 173 ? 5.966 17.668 -23.130 1.00 84.81 173 PRO A CA 1
ATOM 1305 C C . PRO A 1 173 ? 5.487 16.333 -22.543 1.00 84.81 173 PRO A C 1
ATOM 1307 O O . PRO A 1 173 ? 5.858 15.960 -21.429 1.00 84.81 173 PRO A O 1
ATOM 1310 N N . ARG A 1 174 ? 4.654 15.605 -23.298 1.00 86.19 174 ARG A N 1
ATOM 1311 C CA . ARG A 1 174 ? 4.246 14.234 -22.943 1.00 86.19 174 ARG A CA 1
ATOM 1312 C C . ARG A 1 174 ? 5.461 13.312 -22.999 1.00 86.19 174 ARG A C 1
ATOM 1314 O O . ARG A 1 174 ? 6.341 13.509 -23.843 1.00 86.19 174 ARG A O 1
ATOM 1321 N N . GLY A 1 175 ? 5.488 12.317 -22.117 1.00 88.69 175 GLY A N 1
ATOM 1322 C CA . GLY A 1 175 ? 6.471 11.246 -22.198 1.00 88.69 175 GLY A CA 1
ATOM 1323 C C . GLY A 1 175 ? 6.262 10.392 -23.447 1.00 88.69 175 GLY A C 1
ATOM 1324 O O . GLY A 1 175 ? 5.293 10.538 -24.204 1.00 88.69 175 GLY A O 1
ATOM 1325 N N . ARG A 1 176 ? 7.216 9.505 -23.691 1.00 91.56 176 ARG A N 1
ATOM 1326 C CA . ARG A 1 176 ? 7.234 8.573 -24.815 1.00 91.56 176 ARG A CA 1
ATOM 1327 C C . ARG A 1 176 ? 7.039 7.154 -24.313 1.00 91.56 176 ARG A C 1
ATOM 1329 O O . ARG A 1 176 ? 7.340 6.822 -23.169 1.00 91.56 176 ARG A O 1
ATOM 1336 N N . ARG A 1 177 ? 6.557 6.290 -25.204 1.00 90.00 177 ARG A N 1
ATOM 1337 C CA . ARG A 1 177 ? 6.501 4.856 -24.934 1.00 90.00 177 ARG A CA 1
ATOM 1338 C C . ARG A 1 177 ? 7.895 4.340 -24.565 1.00 90.00 177 ARG A C 1
ATOM 1340 O O . ARG A 1 177 ? 8.861 4.630 -25.269 1.00 90.00 177 ARG A O 1
ATOM 1347 N N . GLY A 1 178 ? 7.975 3.570 -23.482 1.00 86.94 178 GLY A N 1
ATOM 1348 C CA . GLY A 1 178 ? 9.230 3.040 -22.947 1.00 86.94 178 GLY A CA 1
ATOM 1349 C C . GLY A 1 178 ? 9.998 4.001 -22.033 1.00 86.94 178 GLY A C 1
ATOM 1350 O O . GLY A 1 178 ? 11.032 3.598 -21.496 1.00 86.94 178 GLY A O 1
ATOM 1351 N N . ASP A 1 179 ? 9.512 5.228 -21.810 1.00 93.62 179 ASP A N 1
ATOM 1352 C CA . ASP A 1 179 ? 10.076 6.088 -20.769 1.00 93.62 179 ASP A CA 1
ATOM 1353 C C . ASP A 1 179 ? 9.899 5.428 -19.383 1.00 93.62 179 ASP A C 1
ATOM 1355 O O . ASP A 1 179 ? 8.915 4.716 -19.143 1.00 93.62 179 ASP A O 1
ATOM 1359 N N . PRO A 1 180 ? 10.848 5.632 -18.450 1.00 95.12 180 PRO A N 1
ATOM 1360 C CA . PRO A 1 180 ? 10.707 5.150 -17.085 1.00 95.12 180 PRO A CA 1
ATOM 1361 C C . PRO A 1 180 ? 9.481 5.739 -16.388 1.00 95.12 180 PRO A C 1
ATOM 1363 O O . PRO A 1 180 ? 9.290 6.954 -16.366 1.00 95.12 180 PRO A O 1
ATOM 1366 N N . VAL A 1 181 ? 8.712 4.872 -15.741 1.00 95.06 181 VAL A N 1
ATOM 1367 C CA . VAL A 1 181 ? 7.601 5.233 -14.860 1.00 95.06 181 VAL A CA 1
ATOM 1368 C C . VAL A 1 181 ? 7.905 4.788 -13.438 1.00 95.06 181 VAL A C 1
ATOM 1370 O O . VAL A 1 181 ? 8.708 3.875 -13.216 1.00 95.06 181 VAL A O 1
ATOM 1373 N N . TRP A 1 182 ? 7.295 5.455 -12.464 1.00 96.00 182 TRP A N 1
ATOM 1374 C CA . TRP A 1 182 ? 7.489 5.127 -11.059 1.00 96.00 182 TRP A CA 1
ATOM 1375 C C . TRP A 1 182 ? 6.208 5.240 -10.241 1.00 96.00 182 TRP A C 1
ATOM 1377 O O . TRP A 1 182 ? 5.340 6.069 -10.517 1.00 96.00 182 TRP A O 1
ATOM 1387 N N . PHE A 1 183 ? 6.169 4.420 -9.195 1.00 96.19 183 PHE A N 1
ATOM 1388 C CA . PHE A 1 183 ? 5.150 4.381 -8.152 1.00 96.19 183 PHE A CA 1
ATOM 1389 C C . PHE A 1 183 ? 5.860 4.631 -6.828 1.00 96.19 183 PHE A C 1
ATOM 1391 O O . PHE A 1 183 ? 6.831 3.937 -6.519 1.00 96.19 183 PHE A O 1
ATOM 1398 N N . ALA A 1 184 ? 5.436 5.643 -6.080 1.00 95.75 184 ALA A N 1
ATOM 1399 C CA . ALA A 1 184 ? 6.111 6.082 -4.869 1.00 95.75 184 ALA A CA 1
ATOM 1400 C C . ALA A 1 184 ? 5.149 6.168 -3.691 1.00 95.75 184 ALA A C 1
ATOM 1402 O O . ALA A 1 184 ? 4.009 6.602 -3.834 1.00 95.75 184 ALA A O 1
ATOM 1403 N N . VAL A 1 185 ? 5.663 5.841 -2.512 1.00 95.81 185 VAL A N 1
ATOM 1404 C CA . VAL A 1 185 ? 5.003 6.044 -1.228 1.00 95.81 185 VAL A CA 1
ATOM 1405 C C . VAL A 1 185 ? 5.858 6.966 -0.368 1.00 95.81 185 VAL A C 1
ATOM 1407 O O . VAL A 1 185 ? 7.083 6.851 -0.320 1.00 95.81 185 VAL A O 1
ATOM 1410 N N . MET A 1 186 ? 5.201 7.901 0.306 1.00 94.25 186 MET A N 1
ATOM 1411 C CA . MET A 1 186 ? 5.792 8.965 1.102 1.00 94.25 186 MET A CA 1
ATOM 1412 C C . MET A 1 186 ? 5.241 8.929 2.520 1.00 94.25 186 MET A C 1
ATOM 1414 O O . MET A 1 186 ? 4.030 8.994 2.750 1.00 94.25 186 MET A O 1
ATOM 1418 N N . LEU A 1 187 ? 6.154 8.875 3.478 1.00 93.12 187 LEU A N 1
ATOM 1419 C CA . LEU A 1 187 ? 5.849 8.814 4.894 1.00 93.12 187 LEU A CA 1
ATOM 1420 C C . LEU A 1 187 ? 5.843 10.223 5.493 1.00 93.12 187 LEU A C 1
ATOM 1422 O O . LEU A 1 187 ? 6.639 11.089 5.128 1.00 93.12 187 LEU A O 1
ATOM 1426 N N . ARG A 1 188 ? 4.936 10.454 6.448 1.00 86.94 188 ARG A N 1
ATOM 1427 C CA . ARG A 1 188 ? 4.861 11.725 7.195 1.00 86.94 188 ARG A CA 1
ATOM 1428 C C . ARG A 1 188 ? 6.006 11.886 8.196 1.00 86.94 188 ARG A C 1
ATOM 1430 O O . ARG A 1 188 ? 6.420 13.004 8.484 1.00 86.94 188 ARG A O 1
ATOM 1437 N N . SER A 1 189 ? 6.498 10.771 8.715 1.00 90.69 189 SER A N 1
ATOM 1438 C CA . SER A 1 189 ? 7.621 10.654 9.642 1.00 90.69 189 SER A CA 1
ATOM 1439 C C . SER A 1 189 ? 8.535 9.534 9.151 1.00 90.69 189 SER A C 1
ATOM 1441 O O . SER A 1 189 ? 8.046 8.648 8.445 1.00 90.69 189 SER A O 1
ATOM 1443 N N . PRO A 1 190 ? 9.832 9.544 9.497 1.00 96.06 190 PRO A N 1
ATOM 1444 C CA . PRO A 1 190 ? 10.705 8.450 9.109 1.00 96.06 190 PRO A CA 1
ATOM 1445 C C . PRO A 1 190 ? 10.248 7.136 9.756 1.00 96.06 190 PRO A C 1
ATOM 1447 O O . PRO A 1 190 ? 9.662 7.146 10.843 1.00 96.06 190 PRO A O 1
ATOM 1450 N N . ALA A 1 191 ? 10.503 6.025 9.071 1.00 96.38 191 ALA A N 1
ATOM 1451 C CA . ALA A 1 191 ? 10.296 4.682 9.594 1.00 96.38 191 ALA A CA 1
ATOM 1452 C C . ALA A 1 191 ? 11.503 3.791 9.284 1.00 96.38 191 ALA A C 1
ATOM 1454 O O . ALA A 1 191 ? 12.057 3.856 8.181 1.00 96.38 191 ALA A O 1
ATOM 1455 N N . SER A 1 192 ? 11.860 2.928 10.236 1.00 97.25 192 SER A N 1
ATOM 1456 C CA . SER A 1 192 ? 12.798 1.826 10.015 1.00 97.25 192 SER A CA 1
ATOM 1457 C C . SER A 1 192 ? 12.157 0.753 9.156 1.00 97.25 192 SER A C 1
ATOM 1459 O O . SER A 1 192 ? 11.089 0.246 9.496 1.00 97.25 192 SER A O 1
ATOM 1461 N N . ILE A 1 193 ? 12.833 0.386 8.071 1.00 97.56 193 ILE A N 1
ATOM 1462 C CA . ILE A 1 193 ? 12.435 -0.716 7.199 1.00 97.56 193 ILE A CA 1
ATOM 1463 C C . ILE A 1 193 ? 13.610 -1.656 6.952 1.00 97.56 193 ILE A C 1
ATOM 1465 O O . ILE A 1 193 ? 14.747 -1.211 6.813 1.00 97.56 193 ILE A O 1
ATOM 1469 N N . SER A 1 194 ? 13.342 -2.951 6.843 1.00 96.62 194 SER A N 1
ATOM 1470 C CA . SER A 1 194 ? 14.304 -3.986 6.450 1.00 96.62 194 SER A CA 1
ATOM 1471 C C . SER A 1 194 ? 13.854 -4.770 5.213 1.00 96.62 194 SER A C 1
ATOM 1473 O O . SER A 1 194 ? 14.662 -5.449 4.575 1.00 96.62 194 SER A O 1
ATOM 1475 N N . ARG A 1 195 ? 12.580 -4.651 4.824 1.00 96.81 195 ARG A N 1
ATOM 1476 C CA . ARG A 1 195 ? 11.979 -5.405 3.720 1.00 96.81 195 ARG A CA 1
ATOM 1477 C C . ARG A 1 195 ? 11.018 -4.533 2.923 1.00 96.81 195 ARG A C 1
ATOM 1479 O O . ARG A 1 195 ? 10.159 -3.877 3.503 1.00 96.81 195 ARG A O 1
ATOM 1486 N N . ILE A 1 196 ? 11.149 -4.554 1.600 1.00 98.12 196 ILE A N 1
ATOM 1487 C CA . ILE A 1 196 ? 10.244 -3.894 0.653 1.00 98.12 196 ILE A CA 1
ATOM 1488 C C . ILE A 1 196 ? 9.610 -4.958 -0.237 1.00 98.12 196 ILE A C 1
ATOM 1490 O O . ILE A 1 196 ? 10.304 -5.837 -0.747 1.00 98.12 196 ILE A O 1
ATOM 1494 N N . VAL A 1 197 ? 8.302 -4.861 -0.445 1.00 97.69 197 VAL A N 1
ATOM 1495 C CA . VAL A 1 197 ? 7.526 -5.732 -1.322 1.00 97.69 197 VAL A CA 1
ATOM 1496 C C . VAL A 1 197 ? 6.832 -4.875 -2.369 1.00 97.69 197 VAL A C 1
ATOM 1498 O O . VAL A 1 197 ? 6.063 -3.977 -2.046 1.00 97.69 197 VAL A O 1
ATOM 1501 N N . PHE A 1 198 ? 7.100 -5.176 -3.631 1.00 98.31 198 PHE A N 1
ATOM 1502 C CA . PHE A 1 198 ? 6.325 -4.696 -4.764 1.00 98.31 198 PHE A CA 1
ATOM 1503 C C . PHE A 1 198 ? 5.375 -5.812 -5.190 1.00 98.31 198 PHE A C 1
ATOM 1505 O O . PHE A 1 198 ? 5.827 -6.922 -5.483 1.00 98.31 198 PHE A O 1
ATOM 1512 N N . ARG A 1 199 ? 4.074 -5.534 -5.245 1.00 97.38 199 ARG A N 1
ATOM 1513 C CA . ARG A 1 199 ? 3.115 -6.410 -5.914 1.00 97.38 199 ARG A CA 1
ATOM 1514 C C . ARG A 1 199 ? 2.756 -5.817 -7.254 1.00 97.38 199 ARG A C 1
ATOM 1516 O O . ARG A 1 199 ? 2.329 -4.670 -7.364 1.00 97.38 199 ARG A O 1
ATOM 1523 N N . HIS A 1 200 ? 2.938 -6.629 -8.273 1.00 94.62 200 HIS A N 1
ATOM 1524 C CA . HIS A 1 200 ? 2.543 -6.274 -9.616 1.00 94.62 200 HIS A CA 1
ATOM 1525 C C . HIS A 1 200 ? 1.011 -6.204 -9.727 1.00 94.62 200 HIS A C 1
ATOM 1527 O O . HIS A 1 200 ? 0.320 -6.994 -9.086 1.00 94.62 200 HIS A O 1
ATOM 1533 N N . GLY A 1 201 ? 0.503 -5.245 -10.507 1.00 92.31 201 GLY A N 1
ATOM 1534 C CA . GLY A 1 201 ? -0.925 -5.138 -10.818 1.00 92.31 201 GLY A CA 1
ATOM 1535 C C . GLY A 1 201 ? -1.348 -6.143 -11.890 1.00 92.31 201 GLY A C 1
ATOM 1536 O O . GLY A 1 201 ? -0.797 -7.237 -11.966 1.00 92.31 201 GLY A O 1
ATOM 1537 N N . ALA A 1 202 ? -2.308 -5.771 -12.736 1.00 89.56 202 ALA A N 1
ATOM 1538 C CA . ALA A 1 202 ? -2.700 -6.605 -13.869 1.00 89.56 202 ALA A CA 1
ATOM 1539 C C . ALA A 1 202 ? -1.769 -6.432 -15.083 1.00 89.56 202 ALA A C 1
ATOM 1541 O O . ALA A 1 202 ? -1.215 -5.347 -15.318 1.00 89.56 202 ALA A O 1
ATOM 1542 N N . VAL A 1 203 ? -1.658 -7.493 -15.890 1.00 90.88 203 VAL A N 1
ATOM 1543 C CA . VAL A 1 203 ? -1.082 -7.469 -17.246 1.00 90.88 203 VAL A CA 1
ATOM 1544 C C . VAL A 1 203 ? -2.195 -7.517 -18.285 1.00 90.88 203 VAL A C 1
ATOM 1546 O O . VAL A 1 203 ? -3.094 -8.351 -18.213 1.00 90.88 203 VAL A O 1
ATOM 1549 N N . SER A 1 204 ? -2.080 -6.692 -19.321 1.00 88.81 204 SER A N 1
ATOM 1550 C CA . SER A 1 204 ? -2.896 -6.771 -20.529 1.00 88.81 204 SER A CA 1
ATOM 1551 C C . SER A 1 204 ? -2.024 -6.945 -21.779 1.00 88.81 204 SER A C 1
ATOM 1553 O O . SER A 1 204 ? -0.794 -6.981 -21.723 1.00 88.81 204 SER A O 1
ATOM 1555 N N . ALA A 1 205 ? -2.659 -7.043 -22.949 1.00 86.56 205 ALA A N 1
ATOM 1556 C CA . ALA A 1 205 ? -1.936 -7.053 -24.219 1.00 86.56 205 ALA A CA 1
ATOM 1557 C C . ALA A 1 205 ? -1.239 -5.711 -24.522 1.00 86.56 205 ALA A C 1
ATOM 1559 O O . ALA A 1 205 ? -0.261 -5.694 -25.272 1.00 86.56 205 ALA A O 1
ATOM 1560 N N . SER A 1 206 ? -1.739 -4.597 -23.972 1.00 89.00 206 SER A N 1
ATOM 1561 C CA . SER A 1 206 ? -1.199 -3.256 -24.213 1.00 89.00 206 SER A CA 1
ATOM 1562 C C . SER A 1 206 ? -0.157 -2.836 -23.186 1.00 89.00 206 SER A C 1
ATOM 1564 O O . SER A 1 206 ? 0.680 -2.010 -23.525 1.00 89.00 206 SER A O 1
ATOM 1566 N N . GLY A 1 207 ? -0.138 -3.396 -21.976 1.00 92.62 207 GLY A N 1
ATOM 1567 C CA . GLY A 1 207 ? 0.837 -3.010 -20.957 1.00 92.62 207 GLY A CA 1
ATOM 1568 C C . GLY A 1 207 ? 0.632 -3.692 -19.611 1.00 92.62 207 GLY A C 1
ATOM 1569 O O . GLY A 1 207 ? -0.028 -4.723 -19.503 1.00 92.62 207 GLY A O 1
ATOM 1570 N N . GLY A 1 208 ? 1.242 -3.117 -18.584 1.00 92.56 208 GLY A N 1
ATOM 1571 C CA . GLY A 1 208 ? 1.121 -3.527 -17.187 1.00 92.56 208 GLY A CA 1
ATOM 1572 C C . GLY A 1 208 ? 2.454 -3.937 -16.573 1.00 92.56 208 GLY A C 1
ATOM 1573 O O . GLY A 1 208 ? 2.654 -3.778 -15.378 1.00 92.56 208 GLY A O 1
ATOM 1574 N N . TRP A 1 209 ? 3.432 -4.388 -17.354 1.00 96.69 209 TRP A N 1
ATOM 1575 C CA . TRP A 1 209 ? 4.717 -4.863 -16.826 1.00 96.69 209 TRP A CA 1
ATOM 1576 C C . TRP A 1 209 ? 5.829 -3.819 -16.948 1.00 96.69 209 TRP A C 1
ATOM 1578 O O . TRP A 1 209 ? 5.682 -2.794 -17.608 1.00 96.69 209 TRP A O 1
ATOM 1588 N N . PHE A 1 210 ? 6.979 -4.094 -16.337 1.00 97.81 210 PHE A N 1
ATOM 1589 C CA . PHE A 1 210 ? 8.207 -3.350 -16.608 1.00 97.81 210 PHE A CA 1
ATOM 1590 C C . PHE A 1 210 ? 9.043 -4.051 -17.681 1.00 97.81 210 PHE A C 1
ATOM 1592 O O . PHE A 1 210 ? 9.270 -5.256 -17.578 1.00 97.81 210 PHE A O 1
ATOM 1599 N N . ASP A 1 211 ? 9.538 -3.310 -18.675 1.00 97.62 211 ASP A N 1
ATOM 1600 C CA . ASP A 1 211 ? 10.522 -3.778 -19.657 1.00 97.62 211 ASP A CA 1
ATOM 1601 C C . ASP A 1 211 ? 11.906 -3.922 -19.003 1.00 97.62 211 ASP A C 1
ATOM 1603 O O . ASP A 1 211 ? 12.470 -2.953 -18.491 1.00 97.62 211 ASP A O 1
ATOM 1607 N N . THR A 1 212 ? 12.459 -5.138 -19.054 1.00 97.38 212 THR A N 1
ATOM 1608 C CA . THR A 1 212 ? 13.745 -5.484 -18.424 1.00 97.38 212 THR A CA 1
ATOM 1609 C C . THR A 1 212 ? 14.930 -5.631 -19.387 1.00 97.38 212 THR A C 1
ATOM 1611 O O . THR A 1 212 ? 15.984 -6.137 -18.990 1.00 97.38 212 THR A O 1
ATOM 1614 N N . THR A 1 213 ? 14.764 -5.251 -20.657 1.00 96.88 213 THR A N 1
ATOM 1615 C CA . THR A 1 213 ? 15.787 -5.414 -21.708 1.00 96.88 213 THR A CA 1
ATOM 1616 C C . THR A 1 213 ? 17.096 -4.706 -21.378 1.00 96.88 213 THR A C 1
ATOM 1618 O O . THR A 1 213 ? 18.165 -5.273 -21.596 1.00 96.88 213 THR A O 1
ATOM 1621 N N . GLU A 1 214 ? 17.020 -3.493 -20.830 1.00 95.19 214 GLU A N 1
ATOM 1622 C CA . GLU A 1 214 ? 18.197 -2.720 -20.421 1.00 95.19 214 GLU A CA 1
ATOM 1623 C C . GLU A 1 214 ? 18.507 -2.851 -18.926 1.00 95.19 214 GLU A C 1
ATOM 1625 O O . GLU A 1 214 ? 19.672 -2.950 -18.544 1.00 95.19 214 GLU A O 1
ATOM 1630 N N . ALA A 1 215 ? 17.481 -2.846 -18.069 1.00 96.25 215 ALA A N 1
ATOM 1631 C CA . ALA A 1 215 ? 17.647 -2.884 -16.621 1.00 96.25 215 ALA A CA 1
ATOM 1632 C C . ALA A 1 215 ? 16.433 -3.509 -15.930 1.00 96.25 215 ALA A C 1
ATOM 1634 O O . ALA A 1 215 ? 15.299 -3.327 -16.362 1.00 96.25 215 ALA A O 1
ATOM 1635 N N . MET A 1 216 ? 16.675 -4.204 -14.818 1.00 97.81 216 MET A N 1
ATOM 1636 C CA . MET A 1 216 ? 15.606 -4.675 -13.936 1.00 97.81 216 MET A CA 1
ATOM 1637 C C . MET A 1 216 ? 14.899 -3.490 -13.254 1.00 97.81 216 MET A C 1
ATOM 1639 O O . MET A 1 216 ? 15.546 -2.461 -13.014 1.00 97.81 216 MET A O 1
ATOM 1643 N N . PRO A 1 217 ? 13.611 -3.622 -12.882 1.00 98.19 217 PRO A N 1
ATOM 1644 C CA . PRO A 1 217 ? 12.950 -2.638 -12.035 1.00 98.19 217 PRO A CA 1
ATOM 1645 C C . PRO A 1 217 ? 13.709 -2.526 -10.720 1.00 98.19 217 PRO A C 1
ATOM 1647 O O . PRO A 1 217 ? 14.214 -3.524 -10.197 1.00 98.19 217 PRO A O 1
ATOM 1650 N N . ARG A 1 218 ? 13.809 -1.316 -10.183 1.00 98.44 218 ARG A N 1
ATOM 1651 C CA . ARG A 1 218 ? 14.587 -1.061 -8.970 1.00 98.44 218 ARG A CA 1
ATOM 1652 C C . ARG A 1 218 ? 13.770 -0.355 -7.914 1.00 98.44 218 ARG A C 1
ATOM 1654 O O . ARG A 1 218 ? 12.852 0.399 -8.232 1.00 98.44 218 ARG A O 1
ATOM 1661 N N . ILE A 1 219 ? 14.161 -0.589 -6.672 1.00 98.69 219 ILE A N 1
ATOM 1662 C CA . ILE A 1 219 ? 13.654 0.126 -5.513 1.00 98.69 219 ILE A CA 1
ATOM 1663 C C . ILE A 1 219 ? 14.614 1.263 -5.194 1.00 98.69 219 ILE A C 1
ATOM 1665 O O . ILE A 1 219 ? 15.835 1.082 -5.123 1.00 98.69 219 ILE A O 1
ATOM 1669 N N . GLU A 1 220 ? 14.050 2.442 -4.979 1.00 98.62 220 GLU A N 1
ATOM 1670 C CA . GLU A 1 220 ? 14.775 3.607 -4.499 1.00 98.62 220 GLU A CA 1
ATOM 1671 C C . GLU A 1 220 ? 14.139 4.142 -3.216 1.00 98.62 220 GLU A C 1
ATOM 1673 O O . GLU A 1 220 ? 12.931 4.031 -3.010 1.00 98.62 220 GLU A O 1
ATOM 1678 N N . LEU A 1 221 ? 14.966 4.728 -2.355 1.00 98.44 221 LEU A N 1
ATOM 1679 C CA . LEU A 1 221 ? 14.588 5.215 -1.034 1.00 98.44 221 LEU A CA 1
ATOM 1680 C C . LEU A 1 221 ? 14.853 6.714 -0.931 1.00 98.44 221 LEU A C 1
ATOM 1682 O O . LEU A 1 221 ? 15.878 7.208 -1.403 1.00 98.44 221 LEU A O 1
ATOM 1686 N N . ALA A 1 222 ? 13.958 7.428 -0.259 1.00 97.94 222 ALA A N 1
ATOM 1687 C CA . ALA A 1 222 ? 14.205 8.785 0.202 1.00 97.94 222 ALA A CA 1
ATOM 1688 C C . ALA A 1 222 ? 14.668 8.725 1.662 1.00 97.94 222 ALA A C 1
ATOM 1690 O O . ALA A 1 222 ? 13.912 8.315 2.540 1.00 97.94 222 ALA A O 1
ATOM 1691 N N . ARG A 1 223 ? 15.913 9.129 1.935 1.00 96.50 223 ARG A N 1
ATOM 1692 C CA . ARG A 1 223 ? 16.500 9.116 3.295 1.00 96.50 223 ARG A CA 1
ATOM 1693 C C . ARG A 1 223 ? 16.448 10.466 4.011 1.00 96.50 223 ARG A C 1
ATOM 1695 O O . ARG A 1 223 ? 16.848 10.579 5.165 1.00 96.50 223 ARG A O 1
ATOM 1702 N N . SER A 1 224 ? 15.946 11.487 3.328 1.00 95.12 224 SER A N 1
ATOM 1703 C CA . SER A 1 224 ? 15.688 12.823 3.864 1.00 95.12 224 SER A CA 1
ATOM 1704 C C . SER A 1 224 ? 14.188 13.128 3.827 1.00 95.12 224 SER A C 1
ATOM 1706 O O . SER A 1 224 ? 13.499 12.553 2.979 1.00 95.12 224 SER A O 1
ATOM 1708 N N . PRO A 1 225 ? 13.690 14.058 4.665 1.00 93.81 225 PRO A N 1
ATOM 1709 C CA . PRO A 1 225 ? 12.298 14.496 4.627 1.00 93.81 225 PRO A CA 1
ATOM 1710 C C . PRO A 1 225 ? 11.817 14.825 3.215 1.00 93.81 225 PRO A C 1
ATOM 1712 O O . PRO A 1 225 ? 12.548 15.444 2.437 1.00 93.81 225 PRO A O 1
ATOM 1715 N N . ILE A 1 226 ? 10.585 14.420 2.899 1.00 91.19 226 ILE A N 1
ATOM 1716 C CA . ILE A 1 226 ? 9.955 14.699 1.607 1.00 91.19 226 ILE A CA 1
ATOM 1717 C C . ILE A 1 226 ? 9.722 16.212 1.490 1.00 91.19 226 ILE A C 1
ATOM 1719 O O . ILE A 1 226 ? 8.944 16.763 2.274 1.00 91.19 226 ILE A O 1
ATOM 1723 N N . PRO A 1 227 ? 10.367 16.907 0.534 1.00 89.56 227 PRO A N 1
ATOM 1724 C CA . PRO A 1 227 ? 10.129 18.326 0.328 1.00 89.56 227 PRO A CA 1
ATOM 1725 C C . PRO A 1 227 ? 8.688 18.555 -0.112 1.00 89.56 227 PRO A C 1
ATOM 1727 O O . PRO A 1 227 ? 8.140 17.778 -0.890 1.00 89.56 227 PRO A O 1
ATOM 1730 N N . THR A 1 228 ? 8.087 19.646 0.340 1.00 85.06 228 THR A N 1
ATOM 1731 C CA . THR A 1 228 ? 6.763 20.087 -0.103 1.00 85.06 228 THR A CA 1
ATOM 1732 C C . THR A 1 228 ? 6.872 21.328 -0.983 1.00 85.06 228 THR A C 1
ATOM 1734 O O . THR A 1 228 ? 7.876 22.044 -0.968 1.00 85.06 228 THR A O 1
ATOM 1737 N N . SER A 1 229 ? 5.812 21.611 -1.733 1.00 79.00 229 SER A N 1
ATOM 1738 C CA . SER A 1 229 ? 5.580 22.869 -2.431 1.00 79.00 229 SER A CA 1
ATOM 1739 C C . SER A 1 229 ? 5.746 24.064 -1.486 1.00 79.00 229 SER A C 1
ATOM 1741 O O . SER A 1 229 ? 5.670 23.930 -0.265 1.00 79.00 229 SER A O 1
ATOM 1743 N N . ALA A 1 230 ? 5.938 25.261 -2.046 1.00 74.75 230 ALA A N 1
ATOM 1744 C CA . ALA A 1 230 ? 6.170 26.482 -1.266 1.00 74.75 230 ALA A CA 1
ATOM 1745 C C . ALA A 1 230 ? 5.053 26.797 -0.243 1.00 74.75 230 ALA A C 1
ATOM 1747 O O . ALA A 1 230 ? 5.307 27.472 0.747 1.00 74.75 230 ALA A O 1
ATOM 1748 N N . ASN A 1 231 ? 3.835 26.288 -0.462 1.00 71.25 231 ASN A N 1
ATOM 1749 C CA . ASN A 1 231 ? 2.695 26.405 0.455 1.00 71.25 231 ASN A CA 1
ATOM 1750 C C . ASN A 1 231 ? 2.515 25.195 1.397 1.00 71.25 231 ASN A C 1
ATOM 1752 O O . ASN A 1 231 ? 1.503 25.112 2.085 1.00 71.25 231 ASN A O 1
ATOM 1756 N N . GLY A 1 232 ? 3.441 24.233 1.398 1.00 64.31 232 GLY A N 1
ATOM 1757 C CA . GLY A 1 232 ? 3.414 23.058 2.274 1.00 64.31 232 GLY A CA 1
ATOM 1758 C C . GLY A 1 232 ? 2.368 21.992 1.930 1.00 64.31 232 GLY A C 1
ATOM 1759 O O . GLY A 1 232 ? 2.293 20.979 2.618 1.00 64.31 232 GLY A O 1
ATOM 1760 N N . ALA A 1 233 ? 1.550 22.193 0.892 1.00 68.38 233 ALA A N 1
ATOM 1761 C CA . ALA A 1 233 ? 0.353 21.380 0.667 1.00 68.38 233 ALA A CA 1
ATOM 1762 C C . ALA A 1 233 ? 0.626 20.037 -0.041 1.00 68.38 233 ALA A C 1
ATOM 1764 O O . ALA A 1 233 ? -0.070 19.042 0.191 1.00 68.38 233 ALA A O 1
ATOM 1765 N N . VAL A 1 234 ? 1.625 19.989 -0.929 1.00 73.25 234 VAL A N 1
ATOM 1766 C CA . VAL A 1 234 ? 1.867 18.838 -1.815 1.00 73.25 234 VAL A CA 1
ATOM 1767 C C . VAL A 1 234 ? 3.365 18.532 -1.878 1.00 73.25 234 VAL A C 1
ATOM 1769 O O . VAL A 1 234 ? 4.148 19.468 -1.987 1.00 73.25 234 VAL A O 1
ATOM 1772 N N . PRO A 1 235 ? 3.798 17.262 -1.824 1.00 77.38 235 PRO A N 1
ATOM 1773 C CA . PRO A 1 235 ? 5.164 16.859 -2.087 1.00 77.38 235 PRO A CA 1
ATOM 1774 C C . PRO A 1 235 ? 5.675 17.421 -3.404 1.00 77.38 235 PRO A C 1
ATOM 1776 O O . PRO A 1 235 ? 5.043 17.287 -4.452 1.00 77.38 235 PRO A O 1
ATOM 1779 N N . ASP A 1 236 ? 6.853 18.019 -3.349 1.00 82.81 236 ASP A N 1
ATOM 1780 C CA . ASP A 1 236 ? 7.594 18.424 -4.524 1.00 82.81 236 ASP A CA 1
ATOM 1781 C C . ASP A 1 236 ? 8.490 17.259 -4.954 1.00 82.81 236 ASP A C 1
ATOM 1783 O O . ASP A 1 236 ? 9.672 17.182 -4.611 1.00 82.81 236 ASP A O 1
ATOM 1787 N N . ASN A 1 237 ? 7.891 16.328 -5.702 1.00 80.00 237 ASN A N 1
ATOM 1788 C CA . ASN A 1 237 ? 8.558 15.140 -6.241 1.00 80.00 237 ASN A CA 1
ATOM 1789 C C . ASN A 1 237 ? 9.869 15.458 -6.976 1.00 80.00 237 ASN A C 1
ATOM 1791 O O . ASN A 1 237 ? 10.784 14.636 -6.968 1.00 80.00 237 ASN A O 1
ATOM 1795 N N . SER A 1 238 ? 9.976 16.646 -7.586 1.00 80.75 238 SER A N 1
ATOM 1796 C CA . SER A 1 238 ? 11.167 17.068 -8.332 1.00 80.75 238 SER A CA 1
ATOM 1797 C C . SER A 1 238 ? 12.384 17.325 -7.438 1.00 80.75 238 SER A C 1
ATOM 1799 O O . SER A 1 238 ? 13.516 17.312 -7.917 1.00 80.75 238 SER A O 1
ATOM 1801 N N . LYS A 1 239 ? 12.163 17.531 -6.134 1.00 87.88 239 LYS A N 1
ATOM 1802 C CA . LYS A 1 239 ? 13.205 17.828 -5.142 1.00 87.88 239 LYS A CA 1
ATOM 1803 C C . LYS A 1 239 ? 13.540 16.647 -4.237 1.00 87.88 239 LYS A C 1
ATOM 1805 O O . LYS A 1 239 ? 14.466 16.747 -3.434 1.00 87.88 239 LYS A O 1
ATOM 1810 N N . VAL A 1 240 ? 12.801 15.541 -4.328 1.00 91.94 240 VAL A N 1
ATOM 1811 C CA . VAL A 1 240 ? 13.073 14.352 -3.514 1.00 91.94 240 VAL A CA 1
ATOM 1812 C C . VAL A 1 240 ? 14.375 13.701 -3.987 1.00 91.94 240 VAL A C 1
ATOM 1814 O O . VAL A 1 240 ? 14.526 13.363 -5.162 1.00 91.94 240 VAL A O 1
ATOM 1817 N N . ARG A 1 241 ? 15.318 13.493 -3.062 1.00 95.25 241 ARG A N 1
ATOM 1818 C CA . ARG A 1 241 ? 16.567 12.775 -3.337 1.00 95.25 241 ARG A CA 1
ATOM 1819 C C . ARG A 1 241 ? 16.362 11.275 -3.142 1.00 95.25 241 ARG A C 1
ATOM 1821 O O . ARG A 1 241 ? 16.328 10.793 -2.013 1.00 95.25 241 ARG A O 1
ATOM 1828 N N . TRP A 1 242 ? 16.250 10.567 -4.259 1.00 96.81 242 TRP A N 1
ATOM 1829 C CA . TRP A 1 242 ? 16.110 9.115 -4.305 1.00 96.81 242 TRP A CA 1
ATOM 1830 C C . TRP A 1 242 ? 17.475 8.430 -4.423 1.00 96.81 242 TRP A C 1
ATOM 1832 O O . TRP A 1 242 ? 18.294 8.804 -5.262 1.00 96.81 242 TRP A O 1
ATOM 1842 N N . GLU A 1 243 ? 17.714 7.420 -3.590 1.00 97.75 243 GLU A N 1
ATOM 1843 C CA . GLU A 1 243 ? 18.906 6.568 -3.609 1.00 97.75 243 GLU A CA 1
ATOM 1844 C C . GLU A 1 243 ? 18.506 5.136 -3.968 1.00 97.75 243 GLU A C 1
ATOM 1846 O O . GLU A 1 243 ? 17.556 4.604 -3.400 1.00 97.75 243 GLU A O 1
ATOM 1851 N N . THR A 1 244 ? 19.214 4.486 -4.893 1.00 98.19 244 THR A N 1
ATOM 1852 C CA . THR A 1 244 ? 18.940 3.079 -5.224 1.00 98.19 244 THR A CA 1
ATOM 1853 C C . THR A 1 244 ? 19.269 2.170 -4.044 1.00 98.19 244 THR A C 1
ATOM 1855 O O . THR A 1 244 ? 20.406 2.145 -3.583 1.00 98.19 244 THR A O 1
ATOM 1858 N N . ALA A 1 245 ? 18.281 1.396 -3.592 1.00 97.94 245 ALA A N 1
ATOM 1859 C CA . ALA A 1 245 ? 18.466 0.366 -2.572 1.00 97.94 245 ALA A CA 1
ATOM 1860 C C . ALA A 1 245 ? 18.808 -0.998 -3.168 1.00 97.94 245 ALA A C 1
ATOM 1862 O O . ALA A 1 245 ? 19.560 -1.762 -2.572 1.00 97.94 245 ALA A O 1
ATOM 1863 N N . GLY A 1 246 ? 18.256 -1.307 -4.339 1.00 98.06 246 GLY A N 1
ATOM 1864 C CA . GLY A 1 246 ? 18.473 -2.583 -5.004 1.00 98.06 246 GLY A CA 1
ATOM 1865 C C . GLY A 1 246 ? 17.552 -2.766 -6.199 1.00 98.06 246 GLY A C 1
ATOM 1866 O O . GLY A 1 246 ? 16.693 -1.928 -6.479 1.00 98.06 246 GLY A O 1
ATOM 1867 N N . VAL A 1 247 ? 17.740 -3.872 -6.909 1.00 98.00 247 VAL A N 1
ATOM 1868 C CA . VAL A 1 247 ? 16.909 -4.271 -8.049 1.00 98.00 247 VAL A CA 1
ATOM 1869 C C . VAL A 1 247 ? 15.986 -5.424 -7.657 1.00 98.00 247 VAL A C 1
ATOM 1871 O O . VAL A 1 247 ? 16.302 -6.200 -6.759 1.00 98.00 247 VAL A O 1
ATOM 1874 N N . LEU A 1 248 ? 14.852 -5.560 -8.340 1.00 98.06 248 LEU A N 1
ATOM 1875 C CA . LEU A 1 248 ? 13.957 -6.705 -8.192 1.00 98.06 248 LEU A CA 1
ATOM 1876 C C . LEU A 1 248 ? 14.492 -7.878 -9.025 1.00 98.06 248 LEU A C 1
ATOM 1878 O O . LEU A 1 248 ? 14.048 -8.113 -10.145 1.00 98.06 248 LEU A O 1
ATOM 1882 N N . GLU A 1 249 ? 15.478 -8.599 -8.488 1.00 95.62 249 GLU A N 1
ATOM 1883 C CA . GLU A 1 249 ? 16.213 -9.662 -9.202 1.00 95.62 249 GLU A CA 1
ATOM 1884 C C . GLU A 1 249 ? 15.317 -10.790 -9.726 1.00 95.62 249 GLU A C 1
ATOM 1886 O O . GLU A 1 249 ? 15.579 -11.350 -10.789 1.00 95.62 249 GLU A O 1
ATOM 1891 N N . HIS A 1 250 ? 14.242 -11.092 -8.996 1.00 95.94 250 HIS A N 1
ATOM 1892 C CA . HIS A 1 250 ? 13.296 -12.157 -9.326 1.00 95.94 250 HIS A CA 1
ATOM 1893 C C . HIS A 1 250 ? 12.152 -11.698 -10.239 1.00 95.94 250 HIS A C 1
ATOM 1895 O O . HIS A 1 250 ? 11.303 -12.513 -10.599 1.00 95.94 250 HIS A O 1
ATOM 1901 N N . TYR A 1 251 ? 12.103 -10.416 -10.618 1.00 97.44 251 TYR A N 1
ATOM 1902 C CA . TYR A 1 251 ? 11.145 -9.953 -11.618 1.00 97.44 251 TYR A CA 1
ATOM 1903 C C . TYR A 1 251 ? 11.449 -10.632 -12.966 1.00 97.44 251 TYR A C 1
ATOM 1905 O O . TYR A 1 251 ? 12.622 -10.784 -13.322 1.00 97.44 251 TYR A O 1
ATOM 1913 N N . PRO A 1 252 ? 10.444 -11.104 -13.726 1.00 96.56 252 PRO A N 1
ATOM 1914 C CA . PRO A 1 252 ? 10.708 -11.862 -14.939 1.00 96.56 252 PRO A CA 1
ATOM 1915 C C . PRO A 1 252 ? 11.399 -11.007 -15.997 1.00 96.56 252 PRO A C 1
ATOM 1917 O O . PRO A 1 252 ? 11.111 -9.820 -16.165 1.00 96.56 252 PRO A O 1
ATOM 1920 N N . ARG A 1 253 ? 12.275 -11.648 -16.775 1.00 95.31 253 ARG A N 1
ATOM 1921 C CA . ARG A 1 253 ? 12.822 -11.034 -17.982 1.00 95.31 253 ARG A CA 1
ATOM 1922 C C . ARG A 1 253 ? 11.708 -10.861 -19.016 1.00 95.31 253 ARG A C 1
ATOM 1924 O O . ARG A 1 253 ? 11.031 -11.814 -19.388 1.00 95.31 253 ARG A O 1
ATOM 1931 N N . SER A 1 254 ? 11.544 -9.636 -19.483 1.00 95.19 254 SER A N 1
ATOM 1932 C CA . SER A 1 254 ? 10.499 -9.157 -20.387 1.00 95.19 254 SER A CA 1
ATOM 1933 C C . SER A 1 254 ? 11.075 -8.139 -21.385 1.00 95.19 254 SER A C 1
ATOM 1935 O O . SER A 1 254 ? 12.222 -7.698 -21.250 1.00 95.19 254 SER A O 1
ATOM 1937 N N . ARG A 1 255 ? 10.257 -7.731 -22.363 1.00 94.88 255 ARG A N 1
ATOM 1938 C CA . ARG A 1 255 ? 10.540 -6.631 -23.302 1.00 94.88 255 ARG A CA 1
ATOM 1939 C C . ARG A 1 255 ? 9.277 -5.831 -23.610 1.00 94.88 255 ARG A C 1
ATOM 1941 O O . ARG A 1 255 ? 8.178 -6.334 -23.395 1.00 94.88 255 ARG A O 1
ATOM 1948 N N . ALA A 1 256 ? 9.410 -4.635 -24.179 1.00 93.38 256 ALA A N 1
ATOM 1949 C CA . ALA A 1 256 ? 8.280 -3.746 -24.473 1.00 93.38 256 ALA A CA 1
ATOM 1950 C C . ALA A 1 256 ? 7.182 -4.333 -25.380 1.00 93.38 256 ALA A C 1
ATOM 1952 O O . ALA A 1 256 ? 6.059 -3.836 -25.368 1.00 93.38 256 ALA A O 1
ATOM 1953 N N . SER A 1 257 ? 7.491 -5.343 -26.196 1.00 93.06 257 SER A N 1
ATOM 1954 C CA . SER A 1 257 ? 6.556 -5.935 -27.164 1.00 93.06 257 SER A CA 1
ATOM 1955 C C . SER A 1 257 ? 6.021 -7.310 -26.765 1.00 93.06 257 SER A C 1
ATOM 1957 O O . SER A 1 257 ? 5.259 -7.905 -27.523 1.00 93.06 257 SER A O 1
ATOM 1959 N N . THR A 1 258 ? 6.446 -7.866 -25.628 1.00 90.88 258 THR A N 1
ATOM 1960 C CA . THR A 1 258 ? 6.039 -9.212 -25.209 1.00 90.88 258 THR A CA 1
ATOM 1961 C C . THR A 1 258 ? 5.778 -9.221 -23.705 1.00 90.88 258 THR A C 1
ATOM 1963 O O . THR A 1 258 ? 6.748 -9.081 -22.950 1.00 90.88 258 THR A O 1
ATOM 1966 N N . PRO A 1 259 ? 4.516 -9.392 -23.264 1.00 90.38 259 PRO A N 1
ATOM 1967 C CA . PRO A 1 259 ? 4.211 -9.495 -21.846 1.00 90.38 259 PRO A CA 1
ATOM 1968 C C . PRO A 1 259 ? 4.884 -10.740 -21.244 1.00 90.38 259 PRO A C 1
ATOM 1970 O O . PRO A 1 259 ? 4.905 -11.797 -21.886 1.00 90.38 259 PRO A O 1
ATOM 1973 N N . PRO A 1 260 ? 5.458 -10.643 -20.033 1.00 93.81 260 PRO A N 1
ATOM 1974 C CA . PRO A 1 260 ? 5.919 -11.806 -19.289 1.00 93.81 260 PRO A CA 1
ATOM 1975 C C . PRO A 1 260 ? 4.728 -12.583 -18.710 1.00 93.81 260 PRO A C 1
ATOM 1977 O O . PRO A 1 260 ? 3.618 -12.067 -18.600 1.00 93.81 260 PRO A O 1
ATOM 1980 N N . THR A 1 261 ? 4.967 -13.821 -18.279 1.00 92.62 261 THR A N 1
ATOM 1981 C CA . THR A 1 261 ? 3.999 -14.554 -17.455 1.00 92.62 261 THR A CA 1
ATOM 1982 C C . THR A 1 261 ? 4.051 -14.011 -16.028 1.00 92.62 261 THR A C 1
ATOM 1984 O O . THR A 1 261 ? 4.984 -14.315 -15.285 1.00 92.62 261 THR A O 1
ATOM 1987 N N . LEU A 1 262 ? 3.062 -13.194 -15.671 1.00 93.06 262 LEU A N 1
ATOM 1988 C CA . LEU A 1 262 ? 2.852 -12.643 -14.334 1.00 93.06 262 LEU A CA 1
ATOM 1989 C C . LEU A 1 262 ? 1.427 -12.953 -13.885 1.00 93.06 262 LEU A C 1
ATOM 1991 O O . LEU A 1 262 ? 0.504 -12.905 -14.696 1.00 93.06 262 LEU A O 1
ATOM 1995 N N . ALA A 1 263 ? 1.267 -13.283 -12.607 1.00 91.94 263 ALA A N 1
ATOM 1996 C CA . ALA A 1 263 ? -0.046 -13.345 -11.979 1.00 91.94 263 ALA A CA 1
ATOM 1997 C C . ALA A 1 263 ? -0.392 -11.989 -11.347 1.00 91.94 263 ALA A C 1
ATOM 1999 O O . ALA A 1 263 ? 0.495 -11.306 -10.825 1.00 91.94 263 ALA A O 1
ATOM 2000 N N . ASP A 1 264 ? -1.675 -11.635 -11.347 1.00 89.06 264 ASP A N 1
ATOM 2001 C CA . ASP A 1 264 ? -2.169 -10.442 -10.657 1.00 89.06 264 ASP A CA 1
ATOM 2002 C C . ASP A 1 264 ? -1.798 -10.507 -9.168 1.00 89.06 264 ASP A C 1
ATOM 2004 O O . ASP A 1 264 ? -1.918 -11.552 -8.517 1.00 89.06 264 ASP A O 1
ATOM 2008 N N . GLY A 1 265 ? -1.272 -9.406 -8.634 1.00 89.81 265 GLY A N 1
ATOM 2009 C CA . GLY A 1 265 ? -0.822 -9.323 -7.247 1.00 89.81 265 GLY A CA 1
ATOM 2010 C C . GLY A 1 265 ? 0.468 -10.099 -6.948 1.00 89.81 265 GLY A C 1
ATOM 2011 O O . GLY A 1 265 ? 0.858 -10.185 -5.778 1.00 89.81 265 GLY A O 1
ATOM 2012 N N . GLN A 1 266 ? 1.156 -10.673 -7.948 1.00 95.75 266 GLN A N 1
ATOM 2013 C CA . GLN A 1 266 ? 2.408 -11.410 -7.739 1.00 95.75 266 GLN A CA 1
ATOM 2014 C C . GLN A 1 266 ? 3.451 -10.533 -7.034 1.00 95.75 266 GLN A C 1
ATOM 2016 O O . GLN A 1 266 ? 3.729 -9.409 -7.458 1.00 95.75 266 GLN A O 1
ATOM 2021 N N . LEU A 1 267 ? 4.039 -11.066 -5.955 1.00 96.19 267 LEU A N 1
ATOM 2022 C CA . LEU A 1 267 ? 5.000 -10.330 -5.138 1.00 96.19 267 LEU A CA 1
ATOM 2023 C C . LEU A 1 267 ? 6.438 -10.445 -5.648 1.00 96.19 267 LEU A C 1
ATOM 2025 O O . LEU A 1 267 ? 6.882 -11.502 -6.096 1.00 96.19 267 LEU A O 1
ATOM 2029 N N . PHE A 1 268 ? 7.183 -9.363 -5.462 1.00 97.94 268 PHE A N 1
ATOM 2030 C CA . PHE A 1 268 ? 8.623 -9.284 -5.639 1.00 97.94 268 PHE A CA 1
ATOM 2031 C C . PHE A 1 268 ? 9.217 -8.552 -4.446 1.00 97.94 268 PHE A C 1
ATOM 2033 O O . PHE A 1 268 ? 8.801 -7.446 -4.104 1.00 97.94 268 PHE A O 1
ATOM 2040 N N . GLU A 1 269 ? 10.186 -9.185 -3.800 1.00 97.06 269 GLU A N 1
ATOM 2041 C CA . GLU A 1 269 ? 10.737 -8.712 -2.537 1.00 97.06 269 GLU A CA 1
ATOM 2042 C C . GLU A 1 269 ? 12.177 -8.227 -2.706 1.00 97.06 269 GLU A C 1
ATOM 2044 O O . GLU A 1 269 ? 12.984 -8.856 -3.394 1.00 97.06 269 GLU A O 1
ATOM 2049 N N . LEU A 1 270 ? 12.497 -7.130 -2.022 1.00 98.06 270 LEU A N 1
ATOM 2050 C CA . LEU A 1 270 ? 13.855 -6.677 -1.759 1.00 98.06 270 LEU A CA 1
ATOM 2051 C C . LEU A 1 270 ? 14.078 -6.647 -0.242 1.00 98.06 270 LEU A C 1
ATOM 2053 O O . LEU A 1 270 ? 13.417 -5.894 0.475 1.00 98.06 270 LEU A O 1
ATOM 2057 N N . ARG A 1 271 ? 15.043 -7.433 0.243 1.00 97.38 271 ARG A N 1
ATOM 2058 C CA . ARG A 1 271 ? 15.529 -7.353 1.627 1.00 97.38 271 ARG A CA 1
ATOM 2059 C C . ARG A 1 271 ? 16.748 -6.451 1.698 1.00 97.38 271 ARG A C 1
ATOM 2061 O O . ARG A 1 271 ? 17.689 -6.611 0.923 1.00 97.38 271 ARG A O 1
ATOM 2068 N N . LEU A 1 272 ? 16.727 -5.514 2.635 1.00 96.88 272 LEU A N 1
ATOM 2069 C CA . LEU A 1 272 ? 17.857 -4.644 2.909 1.00 96.88 272 LEU A CA 1
ATOM 2070 C C . LEU A 1 272 ? 18.896 -5.400 3.751 1.00 96.88 272 LEU A C 1
ATOM 2072 O O . LEU A 1 272 ? 18.525 -6.200 4.610 1.00 96.88 272 LEU A O 1
ATOM 2076 N N . PRO A 1 273 ? 20.200 -5.139 3.552 1.00 94.50 273 PRO A N 1
ATOM 2077 C CA . PRO A 1 273 ? 21.256 -5.800 4.322 1.00 94.50 273 PRO A CA 1
ATOM 2078 C C . PRO A 1 273 ? 21.222 -5.436 5.814 1.00 94.50 273 PRO A C 1
ATOM 2080 O O . PRO A 1 273 ? 21.731 -6.179 6.647 1.00 94.50 273 PRO A O 1
ATOM 2083 N N . GLN A 1 274 ? 20.634 -4.288 6.144 1.00 95.44 274 GLN A N 1
ATOM 2084 C CA . GLN A 1 274 ? 20.360 -3.827 7.499 1.00 95.44 274 GLN A CA 1
ATOM 2085 C C . GLN A 1 274 ? 19.122 -2.918 7.476 1.00 95.44 274 GLN A C 1
ATOM 2087 O O . GLN A 1 274 ? 18.855 -2.318 6.427 1.00 95.44 274 GLN A O 1
ATOM 2092 N N . PRO A 1 275 ? 18.398 -2.771 8.599 1.00 96.88 275 PRO A N 1
ATOM 2093 C CA . PRO A 1 275 ? 17.310 -1.809 8.692 1.00 96.88 275 PRO A CA 1
ATOM 2094 C C . PRO A 1 275 ? 17.775 -0.382 8.369 1.00 96.88 275 PRO A C 1
ATOM 2096 O O . PRO A 1 275 ? 18.850 0.046 8.799 1.00 96.88 275 PRO A O 1
ATOM 2099 N N . LEU A 1 276 ? 16.971 0.356 7.607 1.00 97.62 276 LEU A N 1
ATOM 2100 C CA . LEU A 1 276 ? 17.226 1.743 7.230 1.00 97.62 276 LEU A CA 1
ATOM 2101 C C . LEU A 1 276 ? 16.032 2.624 7.586 1.00 97.62 276 LEU A C 1
ATOM 2103 O O . LEU A 1 276 ? 14.893 2.293 7.274 1.00 97.62 276 LEU A O 1
ATOM 2107 N N . GLU A 1 277 ? 16.319 3.792 8.156 1.00 98.12 277 GLU A N 1
ATOM 2108 C CA . GLU A 1 277 ? 15.342 4.873 8.293 1.00 98.12 277 GLU A CA 1
ATOM 2109 C C . GLU A 1 277 ? 15.080 5.529 6.932 1.00 98.12 277 GLU A C 1
ATOM 2111 O O . GLU A 1 277 ? 16.017 5.989 6.259 1.00 98.12 277 GLU A O 1
ATOM 2116 N N . VAL A 1 278 ? 13.806 5.596 6.539 1.00 98.19 278 VAL A N 1
ATOM 2117 C CA . VAL A 1 278 ? 13.362 6.184 5.269 1.00 98.19 278 VAL A CA 1
ATOM 2118 C C . VAL A 1 278 ? 12.156 7.097 5.457 1.00 98.19 278 VAL A C 1
ATOM 2120 O O . VAL A 1 278 ? 11.345 6.904 6.353 1.00 98.19 278 VAL A O 1
ATOM 2123 N N . TYR A 1 279 ? 12.015 8.069 4.561 1.00 97.31 279 TYR A N 1
ATOM 2124 C CA . TYR A 1 279 ? 10.846 8.942 4.418 1.00 97.31 279 TYR A CA 1
ATOM 2125 C C . TYR A 1 279 ? 9.979 8.573 3.214 1.00 97.31 279 TYR A C 1
ATOM 2127 O O . TYR A 1 279 ? 8.904 9.135 3.023 1.00 97.31 279 TYR A O 1
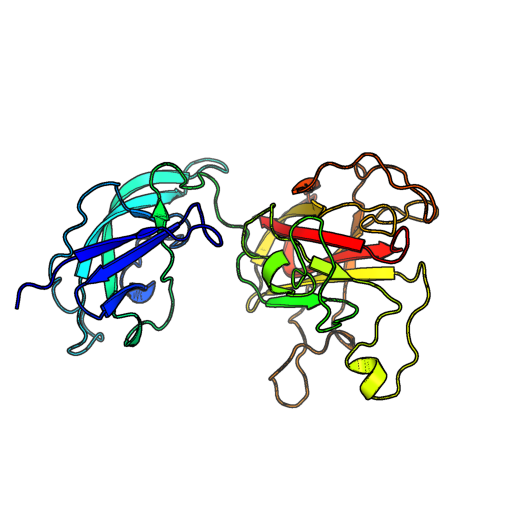ATOM 2135 N N . GLY A 1 280 ? 10.439 7.655 2.373 1.00 97.00 280 GLY A N 1
ATOM 2136 C CA . GLY A 1 280 ? 9.679 7.201 1.226 1.00 97.00 280 GLY A CA 1
ATOM 2137 C C . GLY A 1 280 ? 10.393 6.095 0.478 1.00 97.00 280 GLY A C 1
ATOM 2138 O O . GLY A 1 280 ? 11.614 5.947 0.568 1.00 97.00 280 GLY A O 1
ATOM 2139 N N . ILE A 1 281 ? 9.608 5.342 -0.275 1.00 98.19 281 ILE A N 1
ATOM 2140 C CA . ILE A 1 281 ? 10.068 4.271 -1.151 1.00 98.19 281 ILE A CA 1
ATOM 2141 C C . ILE A 1 281 ? 9.441 4.468 -2.525 1.00 98.19 281 ILE A C 1
ATOM 2143 O O . ILE A 1 281 ? 8.327 4.977 -2.630 1.00 98.19 281 ILE A O 1
ATOM 2147 N N . ARG A 1 282 ? 10.132 4.063 -3.584 1.00 97.94 282 ARG A N 1
ATOM 2148 C CA . ARG A 1 282 ? 9.527 3.954 -4.909 1.00 97.94 282 ARG A CA 1
ATOM 2149 C C . ARG A 1 282 ? 10.056 2.760 -5.671 1.00 97.94 282 ARG A C 1
ATOM 2151 O O . ARG A 1 282 ? 11.223 2.404 -5.521 1.00 97.94 282 ARG A O 1
ATOM 2158 N N . VAL A 1 283 ? 9.217 2.204 -6.531 1.00 98.50 283 VAL A N 1
ATOM 2159 C CA . VAL A 1 283 ? 9.637 1.299 -7.601 1.00 98.50 283 VAL A CA 1
ATOM 2160 C C . VAL A 1 283 ? 9.683 2.079 -8.912 1.00 98.50 283 VAL A C 1
ATOM 2162 O O . VAL A 1 283 ? 8.802 2.893 -9.191 1.00 98.50 283 VAL A O 1
ATOM 2165 N N . ILE A 1 284 ? 10.734 1.868 -9.700 1.00 98.25 284 ILE A N 1
ATOM 2166 C CA . ILE A 1 284 ? 10.939 2.539 -10.986 1.00 98.25 284 ILE A CA 1
ATOM 2167 C C . ILE A 1 284 ? 11.474 1.560 -12.031 1.00 98.25 284 ILE A C 1
ATOM 2169 O O . ILE A 1 284 ? 12.379 0.764 -11.765 1.00 98.25 284 ILE A O 1
ATOM 2173 N N . GLY A 1 285 ? 10.942 1.660 -13.244 1.00 97.94 285 GLY A N 1
ATOM 2174 C CA . GLY A 1 285 ? 11.341 0.852 -14.391 1.00 97.94 285 GLY A CA 1
ATOM 2175 C C . GLY A 1 285 ? 10.752 1.410 -15.681 1.00 97.94 285 GLY A C 1
ATOM 2176 O O . GLY A 1 285 ? 9.880 2.275 -15.648 1.00 97.94 285 GLY A O 1
ATOM 2177 N N . ARG A 1 286 ? 11.234 0.941 -16.832 1.00 97.31 286 ARG A N 1
ATOM 2178 C CA . ARG A 1 286 ? 10.618 1.284 -18.121 1.00 97.31 286 ARG A CA 1
ATOM 2179 C C . ARG A 1 286 ? 9.279 0.580 -18.242 1.00 97.31 286 ARG A C 1
ATOM 2181 O O . ARG A 1 286 ? 9.214 -0.615 -17.969 1.00 97.31 286 ARG A O 1
ATOM 2188 N N . ALA A 1 287 ? 8.234 1.292 -18.651 1.00 95.50 287 ALA A N 1
ATOM 2189 C CA . ALA A 1 287 ? 6.957 0.652 -18.946 1.00 95.50 287 ALA A CA 1
ATOM 2190 C C . ALA A 1 287 ? 7.128 -0.346 -20.104 1.00 95.50 287 ALA A C 1
ATOM 2192 O O . ALA A 1 287 ? 7.683 -0.011 -21.153 1.00 95.50 287 ALA A O 1
ATOM 2193 N N . GLY A 1 288 ? 6.681 -1.580 -19.896 1.00 94.44 288 GLY A N 1
ATOM 2194 C CA . GLY A 1 288 ? 6.528 -2.580 -20.938 1.00 94.44 288 GLY A CA 1
ATOM 2195 C C . GLY A 1 288 ? 5.163 -2.424 -21.597 1.00 94.44 288 GLY A C 1
ATOM 2196 O O . GLY A 1 288 ? 4.156 -2.299 -20.911 1.00 94.44 288 GLY A O 1
ATOM 2197 N N . GLY A 1 289 ? 5.116 -2.401 -22.928 1.00 91.94 289 GLY A N 1
ATOM 2198 C CA . GLY A 1 289 ? 3.905 -1.980 -23.625 1.00 91.94 289 GLY A CA 1
ATOM 2199 C C . GLY A 1 289 ? 3.734 -0.462 -23.549 1.00 91.94 289 GLY A C 1
ATOM 2200 O O . GLY A 1 289 ? 4.693 0.272 -23.805 1.00 91.94 289 GLY A O 1
ATOM 2201 N N . ASP A 1 290 ? 2.523 -0.018 -23.237 1.00 91.44 290 ASP A N 1
ATOM 2202 C CA . ASP A 1 290 ? 2.108 1.380 -23.153 1.00 91.44 290 ASP A CA 1
ATOM 2203 C C . ASP A 1 290 ? 2.076 1.892 -21.699 1.00 91.44 290 ASP A C 1
ATOM 2205 O O . ASP A 1 290 ? 2.137 3.095 -21.489 1.00 91.44 290 ASP A O 1
ATOM 2209 N N . TYR A 1 291 ? 2.030 1.020 -20.685 1.00 92.75 291 TYR A N 1
ATOM 2210 C CA . TYR A 1 291 ? 1.961 1.404 -19.265 1.00 92.75 291 TYR A CA 1
ATOM 2211 C C . TYR A 1 291 ? 2.581 0.347 -18.344 1.00 92.75 291 TYR A C 1
ATOM 2213 O O . TYR A 1 291 ? 2.789 -0.789 -18.757 1.00 92.75 291 TYR A O 1
ATOM 2221 N N . ALA A 1 292 ? 2.861 0.703 -17.088 1.00 94.62 292 ALA A N 1
ATOM 2222 C CA . ALA A 1 292 ? 3.170 -0.258 -16.021 1.00 94.62 292 ALA A CA 1
ATOM 2223 C C . ALA A 1 292 ? 2.042 -0.281 -14.985 1.00 94.62 292 ALA A C 1
ATOM 2225 O O . ALA A 1 292 ? 1.310 0.700 -14.876 1.00 94.62 292 ALA A O 1
ATOM 2226 N N . SER A 1 293 ? 1.925 -1.362 -14.214 1.00 94.00 293 SER A N 1
ATOM 2227 C CA . SER A 1 293 ? 0.943 -1.524 -13.142 1.00 94.00 293 SER A CA 1
ATOM 2228 C C . SER A 1 293 ? 1.599 -1.888 -11.807 1.00 94.00 293 SER A C 1
ATOM 2230 O O . SER A 1 293 ? 2.648 -2.541 -11.747 1.00 94.00 293 SER A O 1
ATOM 2232 N N . CYS A 1 294 ? 0.969 -1.453 -10.722 1.00 95.38 294 CYS A N 1
ATOM 2233 C CA . CYS A 1 294 ? 1.396 -1.695 -9.354 1.00 95.38 294 CYS A CA 1
ATOM 2234 C C . CYS A 1 294 ? 0.155 -1.886 -8.484 1.00 95.38 294 CYS A C 1
ATOM 2236 O O . CYS A 1 294 ? -0.646 -0.961 -8.360 1.00 95.38 294 CYS A O 1
ATOM 2238 N N . ALA A 1 295 ? 0.011 -3.083 -7.915 1.00 93.50 295 ALA A N 1
ATOM 2239 C CA . ALA A 1 295 ? -1.028 -3.378 -6.939 1.00 93.50 295 ALA A CA 1
ATOM 2240 C C . ALA A 1 295 ? -0.660 -2.750 -5.602 1.00 93.50 295 ALA A C 1
ATOM 2242 O O . ALA A 1 295 ? -1.366 -1.896 -5.114 1.00 93.50 295 ALA A O 1
ATOM 2243 N N . GLU A 1 296 ? 0.523 -3.066 -5.079 1.00 95.31 296 GLU A N 1
ATOM 2244 C CA . GLU A 1 296 ? 0.914 -2.659 -3.729 1.00 95.31 296 GLU A CA 1
ATOM 2245 C C . GLU A 1 296 ? 2.405 -2.330 -3.661 1.00 95.31 296 GLU A C 1
ATOM 2247 O O . GLU A 1 296 ? 3.239 -2.999 -4.287 1.00 95.31 296 GLU A O 1
ATOM 2252 N N . LEU A 1 297 ? 2.752 -1.322 -2.860 1.00 97.69 297 LEU A N 1
ATOM 2253 C CA . LEU A 1 297 ? 4.131 -0.997 -2.515 1.00 97.69 297 LEU A CA 1
ATOM 2254 C C . LEU A 1 297 ? 4.290 -0.936 -0.992 1.00 97.69 297 LEU A C 1
ATOM 2256 O O . LEU A 1 297 ? 4.151 0.099 -0.332 1.00 97.69 297 LEU A O 1
ATOM 2260 N N . SER A 1 298 ? 4.620 -2.095 -0.434 1.00 97.00 298 SER A N 1
ATOM 2261 C CA . SER A 1 298 ? 4.644 -2.348 1.000 1.00 97.00 298 SER A CA 1
ATOM 2262 C C . SER A 1 298 ? 6.077 -2.296 1.547 1.00 97.00 298 SER A C 1
ATOM 2264 O O . SER A 1 298 ? 7.005 -2.807 0.919 1.00 97.00 298 SER A O 1
ATOM 2266 N N . ALA A 1 299 ? 6.288 -1.732 2.736 1.00 96.75 299 ALA A N 1
ATOM 2267 C CA . ALA A 1 299 ? 7.545 -1.894 3.471 1.00 96.75 299 ALA A CA 1
ATOM 2268 C C . ALA A 1 299 ? 7.323 -2.287 4.929 1.00 96.75 299 ALA A C 1
ATOM 2270 O O . ALA A 1 299 ? 6.323 -1.918 5.539 1.00 96.75 299 ALA A O 1
ATOM 2271 N N . TYR A 1 300 ? 8.278 -3.028 5.481 1.00 94.00 300 TYR A N 1
ATOM 2272 C CA . TYR A 1 300 ? 8.215 -3.617 6.814 1.00 94.00 300 TYR A CA 1
ATOM 2273 C C . TYR A 1 300 ? 9.545 -3.415 7.543 1.00 94.00 300 TYR A C 1
ATOM 2275 O O . TYR A 1 300 ? 10.601 -3.418 6.899 1.00 94.00 300 TYR A O 1
ATOM 2283 N N . GLY A 1 301 ? 9.462 -3.218 8.862 1.00 88.31 301 GLY A N 1
ATOM 2284 C CA . GLY A 1 301 ? 10.593 -3.130 9.797 1.00 88.31 301 GLY A CA 1
ATOM 2285 C C . GLY A 1 301 ? 11.267 -4.467 10.023 1.00 88.31 301 GLY A C 1
ATOM 2286 O O . GLY A 1 301 ? 10.544 -5.481 10.044 1.00 88.31 301 GLY A O 1
#

Sequence (301 aa):
MDMPTRVLPGSPTHPDYVLLQRGPQVLALEQALNPSVPYLHRVALTGGTVTPRSAALVAGWGERQVYEVDGIVGLPAEGDQLRPERRAVQLVPFADLMNGRVWIARADRMLSDPPAVTAFARASLSVVSLGLEPTADGQTPTDIAEFLTDEDPHSFCTVNPQDFGLANYLGSPRGRRGDPVWFAVMLRSPASISRIVFRHGAVSASGGWFDTTEAMPRIELARSPIPTSANGAVPDNSKVRWETAGVLEHYPRSRASTPPTLADGQLFELRLPQPLEVYGIRVIGRAGGDYASCAELSAYG

pLDDT: mean 87.93, std 11.13, range [44.22, 98.69]

Secondary structure (DSSP, 8-state):
----EEEEEETTTEEEEEEEEETTEEEEEEGGG-TT-S-GGGEEEPSS---PEEPPPPTTSTT---EEEEEEEEEE-SSS-EEEEEEEEEEEEGGG-SSEES-EEEGGG---SPPPTTTTPEEEESS---PEEEETTEEEE---GGGGGSS-TT--EEE-TTS--HHHHTTPPPP-TT-EEEEEEEEEEEEEEEEEEEEP----SSEEEEE-SS---EEEEE-S---B-TTSSSB-GGG--EEEEEE-TTSPP-BTTB-----TT-EEEEEEEEEEEEEEEEEEEEEEET-EEESEEEEE-

Radius of gyration: 21.18 Å; chains: 1; bounding box: 54×41×58 Å

Foldseek 3Di:
DQFDWDWAAPPPVCRQWTWIDTHPFTKWFACVQCVVQPALLLKAAADDDWDWDFDDDDPPLPPFTKTKTWIWGFPDDPDFFTDTDIDITIIGGPVSHDDGGRIHGHPVRRDGGGAFLLAQFDKDKPFQAQDWDQDPVGTHQQRPLNLQRPPDLQHKHKDFQQHCGPVVVVPDHGGDAQPKIKMKGFAPFWDWFFKKKWFFADDDQQFAAFAPPPHAKFKWFQQDHFDADPVRPGGPPVPGDIDTQTGQPPRDHDHQNDDDDDDRRDMTMDGGPGIGITRMMMIMGTIRGRMHMTRYIGTDD